Protein AF-A0A1J4Y0J9-F1 (afdb_monomer)

Solvent-accessible surface area (backbone atoms only — not comparable to full-atom values): 10822 Å² total; per-residue (Å²): 90,51,33,7,44,46,57,90,40,49,19,78,90,37,53,40,35,67,50,58,45,67,79,41,95,84,52,72,47,58,55,52,54,67,59,53,48,54,49,47,68,78,38,74,82,63,47,69,45,46,34,28,57,72,19,28,37,62,74,20,89,46,46,54,64,44,40,47,52,32,40,65,72,64,32,38,42,28,21,72,69,24,34,64,60,63,63,68,57,71,69,49,49,49,39,36,36,77,34,45,31,44,34,40,20,74,55,54,78,46,94,45,57,73,52,16,35,74,50,37,24,90,57,51,51,68,54,27,54,50,48,54,50,53,37,50,50,47,15,61,77,66,74,41,77,26,48,32,51,67,89,54,87,73,77,76,73,86,75,82,72,79,52,77,70,53,66,58,49,75,69,55,77,74,75,84,77,77,84,82,79,86,78,82,85,82,83,80,135

Secondary structure (DSSP, 8-state):
--SBS--S---TT-TTTTTSGGGSTT-SSBPPHHHHHHHHHH-TT--EEE--SSS-GGG-TTHHHHHHHHHHTT-EEEEEEEE--SS--HHHHHHHHHTT--EEEE----SSHHHHHHHSTT--HHHHHHHHHHHHHHHHHTT--PSEETT-SS---------TTHHHHTTTTT---------------

Mean predicted aligned error: 9.37 Å

Radius of gyration: 20.66 Å; Cα contacts (8 Å, |Δi|>4): 285; chains: 1; bounding box: 61×40×62 Å

Nearest PDB structures (foldseek):
  3t7v-assembly1_A  TM=7.160E-01  e=2.707E-04  Methanosarcina barkeri str. Fusaro
  7qbu-assembly2_B  TM=6.917E-01  e=1.057E-02  Methanosarcina acetivorans
  7qbv-assembly2_B  TM=7.217E-01  e=2.201E-02  Methanosarcina acetivorans
  7qbt-assembly3_C  TM=7.124E-01  e=1.622E-02  Methanosarcina acetivorans
  7qbv-assembly4_D  TM=7.023E-01  e=2.487E-02  Methanosarcina acetivorans

pLDDT: mean 84.79, std 22.26, range [28.91, 98.81]

Foldseek 3Di:
DAQFLAAPWLFPPACNSVVVCCPPPPHHGGDDLVNLVVVCVVVVVAQEDAHADRYANQPRPCSLVSLVVCLLSNHAYEPVNEHQQQDHDLVRLLSQQVSQNAEHEHDQCDDDQVRSCNRGPPGDNVSSVVSVVSSVVSCVVVVGCGPPYPPPPPDPPPPSPPPPSSVVVVVVVPPDDDDDDDDDDDDDD

Sequence (189 aa):
MDACSRCQLACPSCPTGRRENAKGIVGWGALSLQDFISFCERHPHVRHIELSNWGELFLNPELVPMMRYAHEHGILLNARNGANLNTVRQEVLAALVQHRFHVLSVSLDGASQETYAQYRRNGDFDRVIAHVKTINEHKARARSRYPCFAGSSSSCATTHTRSRRQRRWRKRSAWNSGPSNAGTLPWRP

Structure (mmCIF, N/CA/C/O backbone):
data_AF-A0A1J4Y0J9-F1
#
_entry.id   AF-A0A1J4Y0J9-F1
#
loop_
_atom_site.group_PDB
_atom_site.id
_atom_site.type_symbol
_atom_site.label_atom_id
_atom_site.label_alt_id
_atom_site.label_comp_id
_atom_site.label_asym_id
_atom_site.label_entity_id
_atom_site.label_seq_id
_atom_site.pdbx_PDB_ins_code
_atom_site.Cartn_x
_atom_site.Cartn_y
_atom_site.Cartn_z
_atom_site.occupancy
_atom_site.B_iso_or_equiv
_atom_site.auth_seq_id
_atom_site.auth_comp_id
_atom_site.auth_asym_id
_atom_site.auth_atom_id
_atom_site.pdbx_PDB_model_num
ATOM 1 N N . MET A 1 1 ? 11.867 -0.040 -0.494 1.00 90.12 1 MET A N 1
ATOM 2 C CA . MET A 1 1 ? 11.629 1.127 -1.370 1.00 90.12 1 MET A CA 1
ATOM 3 C C . MET A 1 1 ? 10.262 1.662 -0.992 1.00 90.12 1 MET A C 1
ATOM 5 O O . MET A 1 1 ? 9.377 0.847 -0.813 1.00 90.12 1 MET A O 1
ATOM 9 N N . ASP A 1 2 ? 10.068 2.963 -0.811 1.00 92.56 2 ASP A N 1
ATOM 10 C CA . ASP A 1 2 ? 8.715 3.491 -0.585 1.00 92.56 2 ASP A CA 1
ATOM 11 C C . ASP A 1 2 ? 8.019 3.695 -1.934 1.00 92.56 2 ASP A C 1
ATOM 13 O O . ASP A 1 2 ? 8.568 4.361 -2.812 1.00 92.56 2 ASP A O 1
ATOM 17 N N . ALA A 1 3 ? 6.810 3.154 -2.117 1.00 97.06 3 ALA A N 1
ATOM 18 C CA . ALA A 1 3 ? 6.014 3.488 -3.304 1.00 97.06 3 ALA A CA 1
ATOM 19 C C . ALA A 1 3 ? 5.572 4.960 -3.267 1.00 97.06 3 ALA A C 1
ATOM 21 O O . ALA A 1 3 ? 5.440 5.607 -4.301 1.00 97.06 3 ALA A O 1
ATOM 22 N N . CYS A 1 4 ? 5.350 5.500 -2.073 1.00 96.62 4 CYS A N 1
ATOM 23 C CA . CYS A 1 4 ? 5.122 6.915 -1.841 1.00 96.62 4 CYS A CA 1
ATOM 24 C C . CYS A 1 4 ? 5.695 7.258 -0.471 1.00 96.62 4 CYS A C 1
ATOM 26 O O . CYS A 1 4 ? 5.390 6.566 0.494 1.00 96.62 4 CYS A O 1
ATOM 28 N N . SER A 1 5 ? 6.508 8.309 -0.380 1.00 94.94 5 SER A N 1
ATOM 29 C CA . SER A 1 5 ? 7.079 8.789 0.885 1.00 94.94 5 SER A CA 1
ATOM 30 C C . SER A 1 5 ? 6.177 9.797 1.606 1.00 94.94 5 SER A C 1
ATOM 3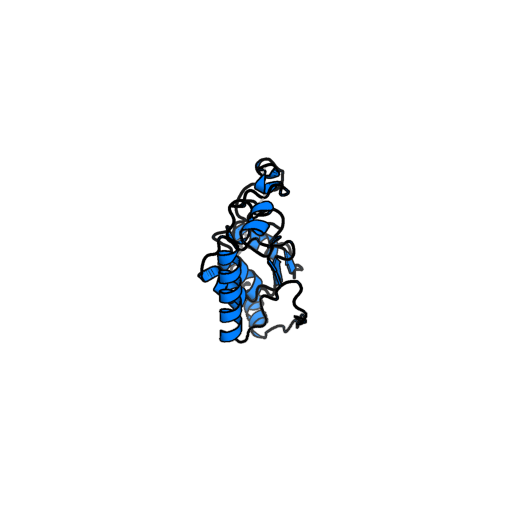2 O O . SER A 1 5 ? 6.476 10.212 2.723 1.00 94.94 5 SER A O 1
ATOM 34 N N . ARG A 1 6 ? 5.040 10.166 1.000 1.00 95.00 6 ARG A N 1
ATOM 35 C CA . ARG A 1 6 ? 4.000 11.001 1.616 1.00 95.00 6 ARG A CA 1
ATOM 36 C C . ARG A 1 6 ? 3.005 10.129 2.375 1.00 95.00 6 ARG A C 1
ATOM 38 O O . ARG A 1 6 ? 2.766 8.983 2.010 1.00 95.00 6 ARG A O 1
ATOM 45 N N . CYS A 1 7 ? 2.371 10.707 3.387 1.00 95.88 7 CYS A N 1
ATOM 46 C CA . CYS A 1 7 ? 1.267 10.089 4.111 1.00 95.88 7 CYS A CA 1
ATOM 47 C C . CYS A 1 7 ? 0.197 11.145 4.411 1.00 95.88 7 CYS A C 1
ATOM 49 O O . CYS A 1 7 ? 0.513 12.317 4.623 1.00 95.88 7 CYS A O 1
ATOM 51 N N . GLN A 1 8 ? -1.065 10.727 4.398 1.00 96.25 8 GLN A N 1
ATOM 52 C CA . GLN A 1 8 ? -2.235 11.553 4.695 1.00 96.25 8 GLN A CA 1
ATOM 53 C C . GLN A 1 8 ? -2.566 11.617 6.194 1.00 96.25 8 GLN A C 1
ATOM 55 O O . GLN A 1 8 ? -3.341 12.472 6.618 1.00 96.25 8 GLN A O 1
ATOM 60 N N . LEU A 1 9 ? -1.990 10.716 6.995 1.00 97.06 9 LEU A N 1
ATOM 61 C CA . LEU A 1 9 ? -2.177 10.679 8.444 1.00 97.06 9 LEU A CA 1
ATOM 62 C C . LEU A 1 9 ? -1.144 11.547 9.175 1.00 97.06 9 LEU A C 1
ATOM 64 O O . LEU A 1 9 ? -0.046 11.790 8.677 1.00 97.06 9 LEU A O 1
ATOM 68 N N . ALA A 1 10 ? -1.485 11.962 10.397 1.00 95.88 10 ALA A N 1
ATOM 69 C CA . ALA A 1 10 ? -0.643 12.785 11.272 1.00 95.88 10 ALA A CA 1
ATOM 70 C C . ALA A 1 10 ? -0.167 12.010 12.517 1.00 95.88 10 ALA A C 1
ATOM 72 O O . ALA A 1 10 ? -0.192 12.525 13.644 1.00 95.88 10 ALA A O 1
ATOM 73 N N . CYS A 1 11 ? 0.217 10.742 12.330 1.00 95.81 11 CYS A N 1
ATOM 74 C CA . CYS A 1 11 ? 0.594 9.842 13.421 1.00 95.81 11 CYS A CA 1
ATOM 75 C C . CYS A 1 11 ? 1.729 10.453 14.270 1.00 95.81 11 CYS A C 1
ATOM 77 O O . CYS A 1 11 ? 2.770 10.802 13.706 1.00 95.81 11 CYS A O 1
ATOM 79 N N . PRO A 1 12 ? 1.568 10.584 15.601 1.00 93.50 12 PRO A N 1
ATOM 80 C CA . PRO A 1 12 ? 2.516 11.305 16.449 1.00 93.50 12 PRO A CA 1
ATOM 81 C C . PRO A 1 12 ? 3.887 10.623 16.543 1.00 93.50 12 PRO A C 1
ATOM 83 O O . PRO A 1 12 ? 4.899 11.310 16.607 1.00 93.50 12 PRO A O 1
ATOM 86 N N . SER A 1 13 ? 3.942 9.291 16.478 1.00 91.88 13 SER A N 1
ATOM 87 C CA . SER A 1 13 ? 5.195 8.524 16.497 1.00 91.88 13 SER A CA 1
ATOM 88 C C . SER A 1 13 ? 5.902 8.448 15.137 1.00 91.88 13 SER A C 1
ATOM 90 O O . SER A 1 13 ? 7.050 8.017 15.063 1.00 91.88 13 SER A O 1
ATOM 92 N N . CYS A 1 14 ? 5.251 8.862 14.045 1.00 92.81 14 CYS A N 1
ATOM 93 C CA . CYS A 1 14 ? 5.785 8.695 12.696 1.00 92.81 14 CYS A CA 1
ATOM 94 C C . CYS A 1 14 ? 6.541 9.955 12.233 1.00 92.81 14 CYS A C 1
ATOM 96 O O . CYS A 1 14 ? 5.943 11.034 12.199 1.00 92.81 14 CYS A O 1
ATOM 98 N N . PRO A 1 15 ? 7.812 9.857 11.797 1.00 91.69 15 PRO A N 1
ATOM 99 C CA . PRO A 1 15 ? 8.551 10.997 11.249 1.00 91.69 15 PRO A CA 1
ATOM 100 C C . PRO A 1 15 ? 7.896 11.573 9.981 1.00 91.69 15 PRO A C 1
ATOM 102 O O . PRO A 1 15 ? 7.920 12.785 9.774 1.00 91.69 15 PRO A O 1
ATOM 105 N N . THR A 1 16 ? 7.228 10.754 9.160 1.00 93.06 16 THR A N 1
ATOM 106 C CA . THR A 1 16 ? 6.433 11.240 8.013 1.00 93.06 16 THR A CA 1
ATOM 107 C C . THR A 1 16 ? 5.189 11.997 8.468 1.00 93.06 16 THR A C 1
ATOM 109 O O . THR A 1 16 ? 4.901 13.065 7.932 1.00 93.06 16 THR A O 1
ATOM 112 N N . GLY A 1 17 ? 4.484 11.492 9.488 1.00 91.31 17 GLY A N 1
ATOM 113 C CA . GLY A 1 17 ? 3.316 12.162 10.078 1.00 91.31 17 GLY A CA 1
ATOM 114 C C . GLY A 1 17 ? 3.669 13.507 10.724 1.00 91.31 17 GLY A C 1
ATOM 115 O O . GLY A 1 17 ? 2.890 14.455 10.648 1.00 91.31 17 GLY A O 1
ATOM 116 N N . ARG A 1 18 ? 4.882 13.617 11.279 1.00 90.81 18 ARG A N 1
ATOM 117 C CA . ARG A 1 18 ? 5.476 14.860 11.802 1.00 90.81 18 ARG A CA 1
ATOM 118 C C . ARG A 1 18 ? 6.162 15.726 10.736 1.00 90.81 18 ARG A C 1
ATOM 120 O O . ARG A 1 18 ? 6.680 16.788 11.059 1.00 90.81 18 ARG A O 1
ATOM 127 N N . ARG A 1 19 ? 6.143 15.309 9.463 1.00 87.62 19 ARG A N 1
ATOM 128 C CA . ARG A 1 19 ? 6.785 15.983 8.313 1.00 87.62 19 ARG A CA 1
ATOM 129 C C . ARG A 1 19 ? 8.305 16.158 8.417 1.00 87.62 19 ARG A C 1
ATOM 131 O O . ARG A 1 19 ? 8.884 16.935 7.662 1.00 87.62 19 ARG A O 1
ATOM 138 N N . GLU A 1 20 ? 8.967 15.397 9.275 1.00 88.31 20 GLU A N 1
ATOM 139 C CA . GLU A 1 20 ? 10.428 15.409 9.419 1.00 88.31 20 GLU A CA 1
ATOM 140 C C . GLU A 1 20 ? 11.106 14.801 8.191 1.00 88.31 20 GLU A C 1
ATOM 142 O O . GLU A 1 20 ? 12.089 15.336 7.682 1.00 88.31 20 GLU A O 1
ATOM 147 N N . ASN A 1 21 ? 10.503 13.749 7.630 1.00 85.81 21 ASN A N 1
ATOM 148 C CA . ASN A 1 21 ? 11.005 13.094 6.422 1.00 85.81 21 ASN A CA 1
ATOM 149 C C . ASN A 1 21 ? 10.862 13.943 5.149 1.00 85.81 21 ASN A C 1
ATOM 151 O O . ASN A 1 21 ? 11.535 13.657 4.162 1.00 85.81 21 ASN A O 1
ATOM 155 N N . ALA A 1 22 ? 10.038 14.999 5.148 1.00 82.44 22 ALA A N 1
ATOM 156 C CA . ALA A 1 22 ? 9.838 15.844 3.965 1.00 82.44 22 ALA A CA 1
ATOM 157 C C . ALA A 1 22 ? 11.099 16.617 3.549 1.00 82.44 22 ALA A C 1
ATOM 159 O O . ALA A 1 22 ? 11.201 17.052 2.405 1.00 82.44 22 ALA A O 1
ATOM 160 N N . LYS A 1 23 ? 12.059 16.769 4.468 1.00 79.19 23 LYS A N 1
ATOM 161 C CA . LYS A 1 23 ? 13.372 17.385 4.229 1.00 79.19 23 LYS A CA 1
ATOM 162 C C . LYS A 1 23 ? 14.512 16.354 4.205 1.00 79.19 23 LYS A C 1
ATOM 164 O O . LYS A 1 23 ? 15.677 16.733 4.234 1.00 79.19 23 LYS A O 1
ATOM 169 N N . GLY A 1 24 ? 14.181 15.062 4.226 1.00 77.00 24 GLY A N 1
ATOM 170 C CA . GLY A 1 24 ? 15.148 13.972 4.319 1.00 77.00 24 GLY A CA 1
ATOM 171 C C . GLY A 1 24 ? 15.745 13.555 2.972 1.00 77.00 24 GLY A C 1
ATOM 172 O O . GLY A 1 24 ? 15.295 13.963 1.904 1.00 77.00 24 GLY A O 1
ATOM 173 N N . ILE A 1 25 ? 16.734 12.661 3.034 1.00 76.81 25 ILE A N 1
ATOM 174 C CA . ILE A 1 25 ? 17.489 12.159 1.870 1.00 76.81 25 ILE A CA 1
ATOM 175 C C . ILE A 1 25 ? 16.673 11.275 0.910 1.00 76.81 25 ILE A C 1
ATOM 177 O O . ILE A 1 25 ? 17.091 11.046 -0.218 1.00 76.81 25 ILE A O 1
ATOM 181 N N . VAL A 1 26 ? 15.527 10.748 1.353 1.00 72.62 26 VAL A N 1
ATOM 182 C CA . VAL A 1 26 ? 14.745 9.726 0.624 1.00 72.62 26 VAL A CA 1
ATOM 183 C C . VAL A 1 26 ? 13.849 10.344 -0.468 1.00 72.62 26 VAL A C 1
ATOM 185 O O . VAL A 1 26 ? 13.276 9.626 -1.282 1.00 72.62 26 VAL A O 1
ATOM 188 N N . GLY A 1 27 ? 13.757 11.678 -0.534 1.00 81.81 27 GLY A N 1
ATOM 189 C CA . GLY A 1 27 ? 12.871 12.391 -1.456 1.00 81.81 27 GLY A CA 1
ATOM 190 C C . GLY A 1 27 ? 11.403 12.382 -1.006 1.00 81.81 27 GLY A C 1
ATOM 191 O O . GLY A 1 27 ? 10.964 11.530 -0.229 1.00 81.81 27 GLY A O 1
ATOM 192 N N . TRP A 1 28 ? 10.620 13.354 -1.481 1.00 91.38 28 TRP A N 1
ATOM 193 C CA . TRP A 1 28 ? 9.222 13.551 -1.081 1.00 91.38 28 TRP A CA 1
ATOM 194 C C . TRP A 1 28 ? 8.276 13.438 -2.278 1.00 91.38 28 TRP A C 1
ATOM 196 O O . TRP A 1 28 ? 8.179 14.358 -3.088 1.00 91.38 28 TRP A O 1
ATOM 206 N N . GLY A 1 29 ? 7.558 12.321 -2.402 1.00 93.50 29 GLY A N 1
ATOM 207 C CA . GLY A 1 29 ? 6.688 12.097 -3.553 1.00 93.50 29 GLY A CA 1
ATOM 208 C C . GLY A 1 29 ? 6.257 10.649 -3.736 1.00 93.50 29 GLY A C 1
ATOM 209 O O . GLY A 1 29 ? 6.360 9.833 -2.822 1.00 93.50 29 GLY A O 1
ATOM 210 N N . ALA A 1 30 ? 5.750 10.361 -4.930 1.00 96.62 30 ALA A N 1
ATOM 211 C CA . ALA A 1 30 ? 5.438 9.016 -5.384 1.00 96.62 30 ALA A CA 1
ATOM 212 C C . ALA A 1 30 ? 6.559 8.525 -6.305 1.00 96.62 30 ALA A C 1
ATOM 214 O O . ALA A 1 30 ? 7.031 9.275 -7.157 1.00 96.62 30 ALA A O 1
ATOM 215 N N . LEU A 1 31 ? 6.970 7.271 -6.132 1.00 96.81 31 LEU A N 1
ATOM 216 C CA . LEU A 1 31 ? 7.854 6.591 -7.071 1.00 96.81 31 LEU A CA 1
ATOM 217 C C . LEU A 1 31 ? 7.173 6.530 -8.444 1.00 96.81 31 LEU A C 1
ATOM 219 O O . LEU A 1 31 ? 6.004 6.150 -8.516 1.00 96.81 31 LEU A O 1
ATOM 223 N N . SER A 1 32 ? 7.890 6.862 -9.516 1.00 98.00 32 SER A N 1
ATOM 224 C CA . SER A 1 32 ? 7.350 6.716 -10.868 1.00 98.00 32 SER A CA 1
ATOM 225 C C . SER A 1 32 ? 7.396 5.256 -11.329 1.00 98.00 32 SER A C 1
ATOM 227 O O . SER A 1 32 ? 8.285 4.484 -10.946 1.00 98.00 32 SER A O 1
ATOM 229 N N . LEU A 1 33 ? 6.461 4.854 -12.190 1.00 98.62 33 LEU A N 1
ATOM 230 C CA . LEU A 1 33 ? 6.492 3.537 -12.828 1.00 98.62 33 LEU A CA 1
ATOM 231 C C . LEU A 1 33 ? 7.797 3.319 -13.602 1.00 98.62 33 LEU A C 1
ATOM 233 O O . LEU A 1 33 ? 8.360 2.226 -13.563 1.00 98.62 33 LEU A O 1
ATOM 237 N N . GLN A 1 34 ? 8.280 4.352 -14.294 1.00 98.44 34 GLN A N 1
ATOM 238 C CA . GLN A 1 34 ? 9.501 4.283 -15.091 1.00 98.44 34 GLN A CA 1
ATOM 239 C C . GLN A 1 34 ? 10.728 3.979 -14.222 1.00 98.44 34 GLN A C 1
ATOM 241 O O . GLN A 1 34 ? 11.507 3.087 -14.562 1.00 98.44 34 GLN A O 1
ATOM 246 N N . ASP A 1 35 ? 10.871 4.650 -13.078 1.00 97.94 35 ASP A N 1
ATOM 247 C CA . ASP A 1 35 ? 11.976 4.403 -12.146 1.00 97.94 35 ASP A CA 1
ATOM 248 C C . ASP A 1 35 ? 11.895 3.003 -11.539 1.00 97.94 35 ASP A C 1
ATOM 250 O O . ASP A 1 35 ? 12.910 2.311 -11.415 1.00 97.94 35 ASP A O 1
ATOM 254 N N . PHE A 1 36 ? 10.682 2.551 -11.209 1.00 98.44 36 PHE A N 1
ATOM 255 C CA . PHE A 1 36 ? 10.445 1.196 -10.722 1.00 98.44 36 PHE A CA 1
ATOM 256 C C . PHE A 1 36 ? 10.873 0.132 -11.746 1.00 98.44 36 PHE A C 1
ATOM 258 O O . PHE A 1 36 ? 11.572 -0.823 -11.393 1.00 98.44 36 PHE A O 1
ATOM 265 N N . ILE A 1 37 ? 10.497 0.304 -13.017 1.00 98.44 37 ILE A N 1
ATOM 266 C CA . ILE A 1 37 ? 10.882 -0.597 -14.113 1.00 98.44 37 ILE A CA 1
ATOM 267 C C . ILE A 1 37 ? 12.398 -0.573 -14.311 1.00 98.44 37 ILE A C 1
ATOM 269 O O . ILE A 1 37 ? 13.025 -1.631 -14.264 1.00 98.44 37 ILE A O 1
ATOM 273 N N . SER A 1 38 ? 12.993 0.617 -14.426 1.00 98.38 38 SER A N 1
ATOM 274 C CA . SER A 1 38 ? 14.442 0.800 -14.578 1.00 98.38 38 SER A CA 1
ATOM 275 C C . SER A 1 38 ? 15.229 0.131 -13.448 1.00 98.38 38 SER A C 1
ATOM 277 O O . SER A 1 38 ? 16.254 -0.512 -13.684 1.00 98.38 38 SER A O 1
ATOM 279 N N . PHE A 1 39 ? 14.749 0.224 -12.205 1.00 98.19 39 PHE A N 1
ATOM 280 C CA . PHE A 1 39 ? 15.331 -0.505 -11.080 1.00 98.19 39 PHE A CA 1
ATOM 281 C C . PHE A 1 39 ? 15.241 -2.025 -11.286 1.00 98.19 39 PHE A C 1
ATOM 283 O O . PHE A 1 39 ? 16.246 -2.727 -11.187 1.00 98.19 39 PHE A O 1
ATOM 290 N N . CYS A 1 40 ? 14.063 -2.553 -11.613 1.00 97.94 40 CYS A N 1
ATOM 291 C CA . CYS A 1 40 ? 13.884 -3.993 -11.810 1.00 97.94 40 CYS A CA 1
ATOM 292 C C . CYS A 1 40 ? 14.750 -4.551 -12.954 1.00 97.94 40 CYS A C 1
ATOM 294 O O . CYS A 1 40 ? 15.284 -5.654 -12.837 1.00 97.94 40 CYS A O 1
ATOM 296 N N . GLU A 1 41 ? 14.906 -3.800 -14.045 1.00 97.38 41 GLU A N 1
ATOM 297 C CA . GLU A 1 41 ? 15.719 -4.190 -15.203 1.00 97.38 41 GLU A CA 1
ATOM 298 C C . GLU A 1 41 ? 17.218 -4.185 -14.890 1.00 97.38 41 GLU A C 1
ATOM 300 O O . GLU A 1 41 ? 17.922 -5.130 -15.253 1.00 97.38 41 GLU A O 1
ATOM 305 N N . ARG A 1 42 ? 17.703 -3.178 -14.150 1.00 98.19 42 ARG A N 1
ATOM 306 C CA . ARG A 1 42 ? 19.099 -3.116 -13.681 1.00 98.19 42 ARG A CA 1
ATOM 307 C C . ARG A 1 42 ? 19.426 -4.180 -12.636 1.00 98.19 42 ARG A C 1
ATOM 309 O O . ARG A 1 42 ? 20.584 -4.571 -12.497 1.00 98.19 42 ARG A O 1
ATOM 316 N N . HIS A 1 43 ? 18.420 -4.683 -11.924 1.00 97.44 43 HIS A N 1
ATOM 317 C CA . HIS A 1 43 ? 18.579 -5.678 -10.865 1.00 97.44 43 HIS A CA 1
ATOM 318 C C . HIS A 1 43 ? 17.774 -6.963 -11.156 1.00 97.44 43 HIS A C 1
ATOM 320 O O . HIS A 1 43 ? 16.894 -7.343 -10.380 1.00 97.44 43 HIS A O 1
ATOM 326 N N . PRO A 1 44 ? 18.104 -7.724 -12.222 1.00 94.88 44 PRO A N 1
ATOM 327 C CA . PRO A 1 44 ? 17.297 -8.857 -12.703 1.00 94.88 44 PRO A CA 1
ATOM 328 C C . PRO A 1 44 ? 17.258 -10.064 -11.749 1.00 94.88 44 PRO A C 1
ATOM 330 O O . PRO A 1 44 ? 16.531 -11.039 -11.979 1.00 94.88 44 PRO A O 1
ATOM 333 N N . HIS A 1 45 ? 18.068 -10.043 -10.691 1.00 95.62 45 HIS A N 1
ATOM 334 C CA . HIS A 1 45 ? 18.092 -11.040 -9.624 1.0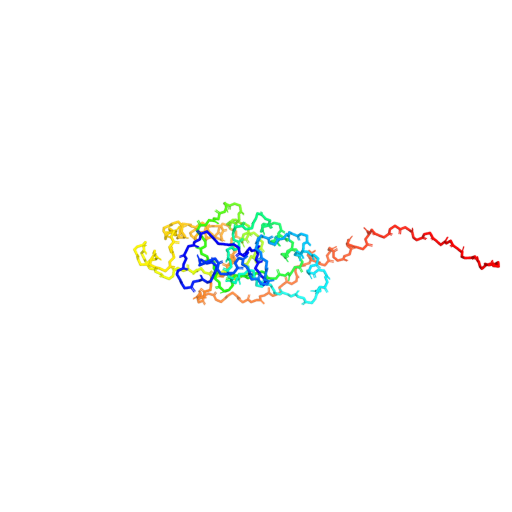0 95.62 45 HIS A CA 1
ATOM 335 C C . HIS A 1 45 ? 17.076 -10.745 -8.513 1.00 95.62 45 HIS A C 1
ATOM 337 O O . HIS A 1 45 ? 16.772 -11.647 -7.735 1.00 95.62 45 HIS A O 1
ATOM 343 N N . VAL A 1 46 ? 16.507 -9.536 -8.456 1.00 95.12 46 VAL A N 1
ATOM 344 C CA . VAL A 1 46 ? 15.470 -9.187 -7.482 1.00 95.12 46 VAL A CA 1
ATOM 345 C C . VAL A 1 46 ? 14.250 -10.083 -7.694 1.00 95.12 46 VAL A C 1
ATOM 347 O O . VAL A 1 46 ? 13.784 -10.320 -8.812 1.00 95.12 46 VAL A O 1
ATOM 350 N N . ARG A 1 47 ? 13.764 -10.650 -6.590 1.00 96.38 47 ARG A N 1
ATOM 351 C CA . ARG A 1 47 ? 12.567 -11.505 -6.544 1.00 96.38 47 ARG A CA 1
ATOM 352 C C . ARG A 1 47 ? 11.505 -10.965 -5.604 1.00 96.38 47 ARG A C 1
ATOM 354 O O . ARG A 1 47 ? 10.340 -11.300 -5.766 1.00 96.38 47 ARG A O 1
ATOM 361 N N . HIS A 1 48 ? 11.902 -10.129 -4.652 1.00 97.50 48 HIS A N 1
ATOM 362 C CA . HIS A 1 48 ? 11.029 -9.541 -3.651 1.00 97.50 48 HIS A CA 1
ATOM 363 C C . HIS A 1 48 ? 11.315 -8.050 -3.562 1.00 97.50 48 HIS A C 1
ATOM 365 O O . HIS A 1 48 ? 12.477 -7.654 -3.496 1.00 97.50 48 HIS A O 1
ATOM 371 N N . ILE A 1 49 ? 10.262 -7.240 -3.535 1.00 98.19 49 ILE A N 1
ATOM 372 C CA . ILE A 1 49 ? 10.359 -5.804 -3.279 1.00 98.19 49 ILE A CA 1
ATOM 373 C C . ILE A 1 49 ? 9.391 -5.466 -2.151 1.00 98.19 49 ILE A C 1
ATOM 375 O O . ILE A 1 49 ? 8.221 -5.847 -2.182 1.00 98.19 49 ILE A O 1
ATOM 379 N N . GLU A 1 50 ? 9.909 -4.779 -1.143 1.00 97.75 50 GLU A N 1
ATOM 380 C CA . GLU A 1 50 ? 9.129 -4.140 -0.090 1.00 97.75 50 GLU A CA 1
ATOM 381 C C . GLU A 1 50 ? 8.808 -2.708 -0.534 1.00 97.75 50 GLU A C 1
ATOM 383 O O . GLU A 1 50 ? 9.739 -1.958 -0.852 1.00 97.75 50 GLU A O 1
ATOM 388 N N . LEU A 1 51 ? 7.513 -2.381 -0.598 1.00 97.81 51 LEU A N 1
ATOM 389 C CA . LEU A 1 51 ? 6.957 -1.108 -1.075 1.00 97.81 51 LEU A CA 1
ATOM 390 C C . LEU A 1 51 ? 6.466 -0.186 0.050 1.00 97.81 51 LEU A C 1
ATOM 392 O O . LEU A 1 51 ? 6.094 0.957 -0.226 1.00 97.81 51 LEU A O 1
ATOM 396 N N . SER A 1 52 ? 6.436 -0.677 1.291 1.00 95.56 52 SER A N 1
ATOM 397 C CA . SER A 1 52 ? 6.050 0.092 2.470 1.00 95.56 52 SER A CA 1
ATOM 398 C C . SER A 1 52 ? 7.244 0.334 3.382 1.00 95.56 52 SER A C 1
ATOM 400 O O . SER A 1 52 ? 8.048 -0.564 3.643 1.00 95.56 52 SER A O 1
ATOM 402 N N . ASN A 1 53 ? 7.371 1.557 3.874 1.00 92.19 53 ASN A N 1
ATOM 403 C CA . ASN A 1 53 ? 8.280 1.895 4.954 1.00 92.19 53 ASN A CA 1
ATOM 404 C C . ASN A 1 53 ? 7.717 3.092 5.729 1.00 92.19 53 ASN A C 1
ATOM 406 O O . ASN A 1 53 ? 6.948 2.894 6.665 1.00 92.19 53 ASN A O 1
ATOM 410 N N . TRP A 1 54 ? 8.031 4.326 5.328 1.00 90.81 54 TRP A N 1
ATOM 411 C CA . TRP A 1 54 ? 7.644 5.515 6.096 1.00 90.81 54 TRP A CA 1
ATOM 412 C C . TRP A 1 54 ? 6.449 6.281 5.522 1.00 90.81 54 TRP A C 1
ATOM 414 O O . TRP A 1 54 ? 5.856 7.084 6.247 1.00 90.81 54 TRP A O 1
ATOM 424 N N . GLY A 1 55 ? 6.102 6.094 4.249 1.00 94.19 55 GLY A N 1
ATOM 425 C CA . GLY A 1 55 ? 4.931 6.737 3.646 1.00 94.19 55 GLY A CA 1
ATOM 426 C C . GLY A 1 55 ? 3.739 5.796 3.481 1.00 94.19 55 GLY A C 1
ATOM 427 O O . GLY A 1 55 ? 3.650 4.759 4.134 1.00 94.19 55 GLY A O 1
ATOM 428 N N . GLU A 1 56 ? 2.793 6.179 2.626 1.00 97.25 56 GLU A N 1
ATOM 429 C CA . GLU A 1 56 ? 1.588 5.398 2.342 1.00 97.25 56 GLU A CA 1
ATOM 430 C C . GLU A 1 56 ? 1.534 5.018 0.860 1.00 97.25 56 GLU A C 1
ATOM 432 O O . GLU A 1 56 ? 1.219 5.846 -0.001 1.00 97.25 56 GLU A O 1
ATOM 437 N N . LEU A 1 57 ? 1.828 3.748 0.559 1.00 97.94 57 LEU A N 1
ATOM 438 C CA . LEU A 1 57 ? 1.916 3.241 -0.810 1.00 97.94 57 LEU A CA 1
ATOM 439 C C . LEU A 1 57 ? 0.638 3.474 -1.625 1.00 97.94 57 LEU A C 1
ATOM 441 O O . LEU A 1 57 ? 0.729 3.700 -2.832 1.00 97.94 57 LEU A O 1
ATOM 445 N N . PHE A 1 58 ? -0.539 3.463 -0.990 1.00 98.44 58 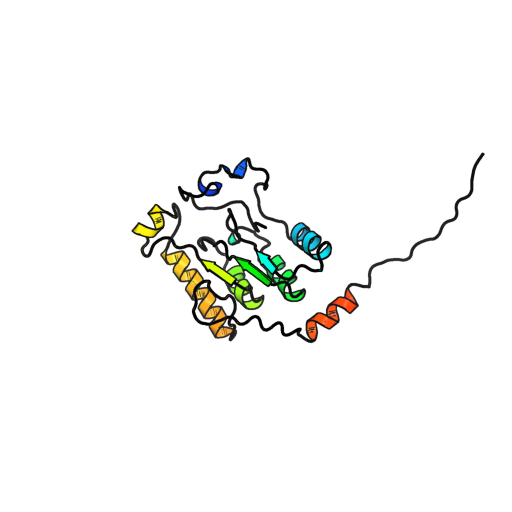PHE A N 1
ATOM 446 C CA . PHE A 1 58 ? -1.819 3.624 -1.686 1.00 98.44 58 PHE A CA 1
ATOM 447 C C . PHE A 1 58 ? -2.053 5.037 -2.232 1.00 98.44 58 PHE A C 1
ATOM 449 O O . PHE A 1 58 ? -2.932 5.225 -3.075 1.00 98.44 58 PHE A O 1
ATOM 456 N N . LEU A 1 59 ? -1.226 6.008 -1.831 1.00 98.00 59 LEU A N 1
ATOM 457 C CA . LEU A 1 59 ? -1.211 7.349 -2.414 1.00 98.00 59 LEU A CA 1
ATOM 458 C C . LEU A 1 59 ? -0.441 7.423 -3.742 1.00 98.00 59 LEU A C 1
ATOM 460 O O . LEU A 1 59 ? -0.475 8.466 -4.392 1.00 98.00 59 LEU A O 1
ATOM 464 N N . ASN A 1 60 ? 0.249 6.358 -4.166 1.00 98.31 60 ASN A N 1
ATOM 465 C CA . ASN A 1 60 ? 0.908 6.336 -5.469 1.00 98.31 60 ASN A CA 1
ATOM 466 C C . ASN A 1 60 ? -0.132 6.119 -6.601 1.00 98.31 60 ASN A C 1
ATOM 468 O O . ASN A 1 60 ? -0.790 5.067 -6.646 1.00 98.31 60 ASN A O 1
ATOM 472 N N . PRO A 1 61 ? -0.291 7.071 -7.546 1.00 97.88 61 PRO A N 1
ATOM 473 C CA . PRO A 1 61 ? -1.245 6.934 -8.650 1.00 97.88 61 PRO A CA 1
ATOM 474 C C . PRO A 1 61 ? -0.896 5.772 -9.597 1.00 97.88 61 PRO A C 1
ATOM 476 O O . PRO A 1 61 ? -1.792 5.118 -10.138 1.00 97.88 61 PRO A O 1
ATOM 479 N N . GLU A 1 62 ? 0.387 5.443 -9.721 1.00 98.50 62 GLU A N 1
ATOM 480 C CA . GLU A 1 62 ? 0.936 4.406 -10.596 1.00 98.50 62 GLU A CA 1
ATOM 481 C C . GLU A 1 62 ? 1.118 3.046 -9.896 1.00 98.50 62 GLU A C 1
ATOM 483 O O . GLU A 1 62 ? 1.720 2.125 -10.450 1.00 98.50 62 GLU A O 1
ATOM 488 N N . LEU A 1 63 ? 0.545 2.854 -8.702 1.00 98.69 63 LEU A N 1
ATOM 489 C CA . LEU A 1 63 ? 0.683 1.589 -7.972 1.00 98.69 63 LEU A CA 1
ATOM 490 C C . LEU A 1 63 ? 0.132 0.383 -8.757 1.00 98.69 63 LEU A C 1
ATOM 492 O O . LEU A 1 63 ? 0.734 -0.688 -8.757 1.00 98.69 63 LEU A O 1
ATOM 496 N N . VAL A 1 64 ? -0.999 0.540 -9.454 1.00 98.81 64 VAL A N 1
ATOM 497 C CA . VAL A 1 64 ? -1.605 -0.542 -10.256 1.00 98.81 64 VAL A CA 1
ATOM 498 C C . VAL A 1 64 ? -0.675 -1.028 -11.375 1.00 98.81 64 VAL A C 1
ATOM 500 O O . VAL A 1 64 ? -0.394 -2.230 -11.416 1.00 98.81 64 VAL A O 1
ATOM 503 N N . PRO A 1 65 ? -0.154 -0.163 -12.270 1.00 98.75 65 PRO A N 1
ATOM 504 C CA . PRO A 1 65 ? 0.772 -0.627 -13.296 1.00 98.75 65 PRO A CA 1
ATOM 505 C C . PRO A 1 65 ? 2.085 -1.183 -12.722 1.00 98.75 65 PRO A C 1
ATOM 507 O O . PRO A 1 65 ? 2.614 -2.131 -13.306 1.00 98.75 65 PRO A O 1
ATOM 510 N N . MET A 1 66 ? 2.568 -0.704 -11.566 1.00 98.75 66 MET A N 1
ATOM 511 C CA . MET A 1 66 ? 3.711 -1.324 -10.872 1.00 98.75 66 MET A CA 1
ATOM 512 C C . MET A 1 66 ? 3.402 -2.757 -10.426 1.00 98.75 66 MET A C 1
ATOM 514 O O . MET A 1 66 ? 4.198 -3.667 -10.668 1.00 98.75 66 MET A O 1
ATOM 518 N N . MET A 1 67 ? 2.229 -2.981 -9.821 1.00 98.75 67 MET A N 1
ATOM 519 C CA . MET A 1 67 ? 1.776 -4.318 -9.423 1.00 98.75 67 MET A CA 1
ATOM 520 C C . MET A 1 67 ? 1.674 -5.260 -10.620 1.00 98.75 67 MET A C 1
ATOM 522 O O . MET A 1 67 ? 2.163 -6.390 -10.556 1.00 98.75 67 MET A O 1
ATOM 526 N N . ARG A 1 68 ? 1.097 -4.783 -11.728 1.00 98.81 68 ARG A N 1
ATOM 527 C CA . ARG A 1 68 ? 1.014 -5.540 -12.981 1.00 98.81 68 ARG A CA 1
ATOM 528 C C . ARG A 1 68 ? 2.400 -5.934 -13.490 1.00 98.81 68 ARG A C 1
ATOM 530 O O . ARG A 1 68 ? 2.639 -7.120 -13.714 1.00 98.81 68 ARG A O 1
ATOM 537 N N . TYR A 1 69 ? 3.311 -4.968 -13.625 1.00 98.69 69 TYR A N 1
ATOM 538 C CA . TYR A 1 69 ? 4.667 -5.217 -14.118 1.00 98.69 69 TYR A CA 1
ATOM 539 C C . TYR A 1 69 ? 5.393 -6.251 -13.254 1.00 98.69 69 TYR A C 1
ATOM 541 O O . TYR A 1 69 ? 5.919 -7.237 -13.775 1.00 98.69 69 TYR A O 1
ATOM 549 N N . ALA A 1 70 ? 5.380 -6.067 -11.930 1.00 98.50 70 ALA A N 1
ATOM 550 C CA . ALA A 1 70 ? 6.035 -6.978 -11.001 1.00 98.50 70 ALA A CA 1
ATOM 551 C C . ALA A 1 70 ? 5.481 -8.405 -11.127 1.00 98.50 70 ALA A C 1
ATOM 553 O O . ALA A 1 70 ? 6.248 -9.363 -11.241 1.00 98.50 70 ALA A O 1
ATOM 554 N N . HIS A 1 71 ? 4.155 -8.546 -11.197 1.00 98.38 71 HIS A N 1
ATOM 555 C CA . HIS A 1 71 ? 3.497 -9.836 -11.358 1.00 98.38 71 HIS A CA 1
ATOM 556 C C . HIS A 1 71 ? 3.909 -10.555 -12.654 1.00 98.38 71 HIS A C 1
ATOM 558 O O . HIS A 1 71 ? 4.265 -11.741 -12.633 1.00 98.38 71 HIS A O 1
ATOM 564 N N . GLU A 1 72 ? 3.907 -9.840 -13.779 1.00 97.81 72 GLU A N 1
ATOM 565 C CA . GLU A 1 7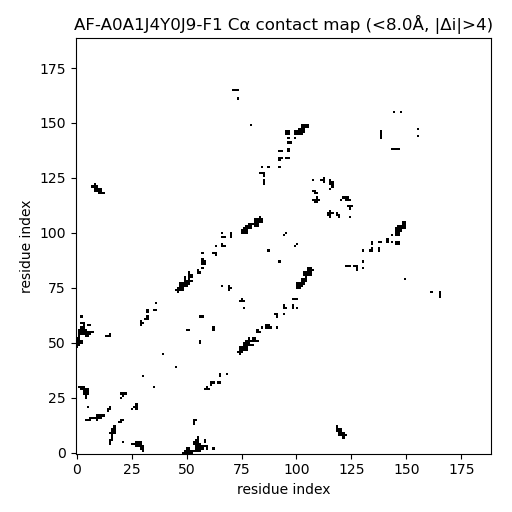2 ? 4.287 -10.373 -15.094 1.00 97.81 72 GLU A CA 1
ATOM 566 C C . GLU A 1 72 ? 5.752 -10.829 -15.138 1.00 97.81 72 GLU A C 1
ATOM 568 O O . GLU A 1 72 ? 6.068 -11.838 -15.776 1.00 97.81 72 GLU A O 1
ATOM 573 N N . HIS A 1 73 ? 6.624 -10.158 -14.383 1.00 97.50 73 HIS A N 1
ATOM 574 C CA . HIS A 1 73 ? 8.055 -10.460 -14.293 1.00 97.50 73 HIS A CA 1
ATOM 575 C C . HIS A 1 73 ? 8.417 -11.420 -13.149 1.00 97.50 73 HIS A C 1
ATOM 577 O O . HIS A 1 73 ? 9.587 -11.764 -12.972 1.00 97.50 73 HIS A O 1
ATOM 583 N N . GLY A 1 74 ? 7.427 -11.915 -12.398 1.00 97.12 74 GLY A N 1
ATOM 584 C CA . GLY A 1 74 ? 7.642 -12.860 -11.300 1.00 97.12 74 GLY A CA 1
ATOM 585 C C . GLY A 1 74 ? 8.321 -12.245 -10.071 1.00 97.12 74 GLY A C 1
ATOM 586 O O . GLY A 1 74 ? 8.983 -12.967 -9.325 1.00 97.12 74 GLY A O 1
ATOM 587 N N . ILE A 1 75 ? 8.164 -10.935 -9.875 1.00 98.38 75 ILE A N 1
ATOM 588 C CA . ILE A 1 75 ? 8.616 -10.183 -8.703 1.00 98.38 75 ILE A CA 1
ATOM 589 C C . ILE A 1 75 ? 7.466 -10.119 -7.694 1.00 98.38 75 ILE A C 1
ATOM 591 O O . ILE A 1 75 ? 6.338 -9.750 -8.020 1.00 98.38 75 ILE A O 1
ATOM 595 N N . LEU A 1 76 ? 7.754 -10.476 -6.447 1.00 98.31 76 LEU A N 1
ATOM 596 C CA . LEU A 1 76 ? 6.801 -10.472 -5.346 1.00 98.31 76 LEU A CA 1
ATOM 597 C C . LEU A 1 76 ? 6.835 -9.121 -4.629 1.00 98.31 76 LEU A C 1
ATOM 599 O O . LEU A 1 76 ? 7.821 -8.784 -3.973 1.00 98.31 76 LEU A O 1
ATOM 603 N N . LEU A 1 77 ? 5.744 -8.364 -4.728 1.00 98.50 77 LEU A N 1
ATOM 604 C CA . LEU A 1 77 ? 5.583 -7.101 -4.008 1.00 98.50 77 LEU A CA 1
ATOM 605 C C . LEU A 1 77 ? 5.016 -7.330 -2.614 1.00 98.50 77 LEU A C 1
ATOM 607 O O . LEU A 1 77 ? 4.095 -8.124 -2.443 1.00 98.50 77 LEU A O 1
ATOM 611 N N . ASN A 1 78 ? 5.560 -6.632 -1.627 1.00 98.00 78 AS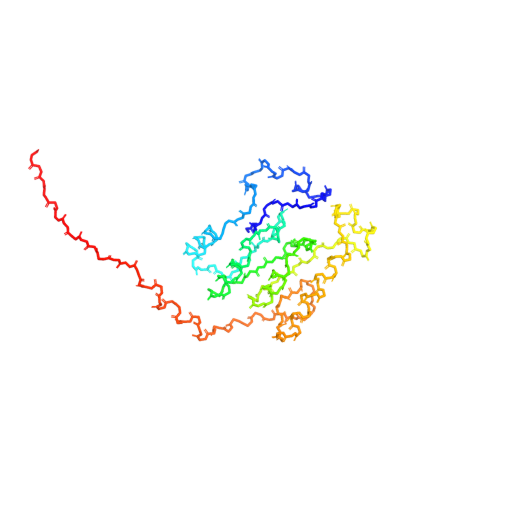N A N 1
ATOM 612 C CA . ASN A 1 78 ? 5.160 -6.738 -0.232 1.00 98.00 78 ASN A CA 1
ATOM 613 C C . ASN A 1 78 ? 4.948 -5.343 0.364 1.00 98.00 78 ASN A C 1
ATOM 615 O O . ASN A 1 78 ? 5.562 -4.376 -0.080 1.00 98.00 78 ASN A O 1
ATOM 619 N N . ALA A 1 79 ? 4.086 -5.284 1.373 1.00 97.75 79 ALA A N 1
ATOM 620 C CA . ALA A 1 79 ? 3.900 -4.164 2.282 1.00 97.75 79 ALA A CA 1
ATOM 621 C C . ALA A 1 79 ? 3.996 -4.686 3.729 1.00 97.75 79 ALA A C 1
ATOM 623 O O . ALA A 1 79 ? 3.009 -4.684 4.468 1.00 97.75 79 ALA A O 1
ATOM 624 N N . ARG A 1 80 ? 5.135 -5.283 4.107 1.00 96.44 80 ARG A N 1
ATOM 625 C CA . ARG A 1 80 ? 5.314 -5.922 5.428 1.00 96.44 80 ARG A CA 1
ATOM 626 C C . ARG A 1 80 ? 5.509 -4.916 6.549 1.00 96.44 80 ARG A C 1
ATOM 628 O O . ARG A 1 80 ? 5.073 -5.198 7.661 1.00 96.44 80 ARG A O 1
ATOM 635 N N . ASN A 1 81 ? 6.117 -3.772 6.252 1.00 94.88 81 ASN A N 1
ATOM 636 C CA . ASN A 1 81 ? 6.345 -2.716 7.239 1.00 94.88 81 ASN A CA 1
ATOM 637 C C . ASN A 1 81 ? 5.052 -1.984 7.623 1.00 94.88 81 ASN A C 1
ATOM 639 O O . ASN A 1 81 ? 5.035 -1.251 8.607 1.00 94.88 81 ASN A O 1
ATOM 643 N N . GLY A 1 82 ? 3.959 -2.241 6.902 1.00 94.62 82 GLY A N 1
ATOM 644 C CA . GLY A 1 82 ? 2.630 -1.776 7.260 1.00 94.62 82 GLY A CA 1
ATOM 645 C C . GLY A 1 82 ? 2.089 -0.734 6.296 1.00 94.62 82 GLY A C 1
ATOM 646 O O . GLY A 1 82 ? 2.820 0.078 5.737 1.00 94.62 82 GLY A O 1
ATOM 647 N N . ALA A 1 83 ? 0.776 -0.760 6.120 1.00 97.06 83 ALA A N 1
ATOM 648 C CA . ALA A 1 83 ? 0.019 0.245 5.397 1.00 97.06 83 ALA A CA 1
ATOM 649 C C . ALA A 1 83 ? -1.194 0.658 6.228 1.00 97.06 83 ALA A C 1
ATOM 651 O O . ALA A 1 83 ? -1.818 -0.175 6.892 1.00 97.06 83 ALA A O 1
ATOM 652 N N . ASN A 1 84 ? -1.548 1.940 6.196 1.00 96.69 84 ASN A N 1
ATOM 653 C CA . ASN A 1 84 ? -2.680 2.455 6.959 1.00 96.69 84 ASN A CA 1
ATOM 654 C C . ASN A 1 84 ? -4.026 2.188 6.277 1.00 96.69 84 ASN A C 1
ATOM 656 O O . ASN A 1 84 ? -5.049 2.262 6.948 1.00 96.69 84 ASN A O 1
ATOM 660 N N . LEU A 1 85 ? -4.026 1.912 4.964 1.00 97.75 85 LEU A N 1
ATOM 661 C CA . LEU A 1 85 ? -5.194 1.508 4.170 1.00 97.75 85 LEU A CA 1
ATOM 662 C C . LEU A 1 85 ? -6.397 2.478 4.253 1.00 97.75 85 LEU A C 1
ATOM 664 O O . LEU A 1 85 ? -7.523 2.096 3.953 1.00 97.75 85 LEU A O 1
ATOM 668 N N . ASN A 1 86 ? -6.194 3.737 4.648 1.00 97.88 86 ASN A N 1
ATOM 669 C CA . ASN A 1 86 ? -7.281 4.707 4.803 1.00 97.88 86 ASN A CA 1
ATOM 670 C C . ASN A 1 86 ? -7.761 5.264 3.465 1.00 97.88 86 ASN A C 1
ATOM 672 O O . ASN A 1 86 ? -8.955 5.451 3.263 1.00 97.88 86 ASN A O 1
ATOM 676 N N . THR A 1 87 ? -6.831 5.536 2.552 1.00 97.25 87 THR A N 1
ATOM 677 C CA . THR A 1 87 ? -7.132 6.159 1.262 1.00 97.25 87 THR A CA 1
ATOM 678 C C . THR A 1 87 ? -6.706 5.209 0.161 1.00 97.25 87 THR A C 1
ATOM 680 O O . THR A 1 87 ? -5.533 5.161 -0.200 1.00 97.25 87 THR A O 1
ATOM 683 N N . VAL A 1 88 ? -7.656 4.428 -0.350 1.00 98.25 88 VAL A N 1
ATOM 684 C CA . VAL A 1 88 ? -7.395 3.418 -1.377 1.00 98.25 88 VAL A CA 1
ATOM 685 C C . VAL A 1 88 ? -8.463 3.514 -2.452 1.00 98.25 88 VAL A C 1
ATOM 687 O O . VAL A 1 88 ? -9.655 3.554 -2.158 1.00 98.25 88 VAL A O 1
ATOM 690 N N . ARG A 1 89 ? -8.033 3.560 -3.711 1.00 98.06 89 ARG A N 1
ATOM 691 C CA . ARG A 1 89 ? -8.946 3.548 -4.856 1.00 98.06 89 ARG A CA 1
ATOM 692 C C . ARG A 1 89 ? -9.485 2.132 -5.071 1.00 98.06 89 ARG A C 1
ATOM 694 O O . ARG A 1 89 ? -8.768 1.159 -4.833 1.00 98.06 89 ARG A O 1
ATOM 701 N N . GLN A 1 90 ? -10.719 1.999 -5.546 1.00 97.19 90 GLN A N 1
ATOM 702 C CA . GLN A 1 90 ? -11.377 0.691 -5.692 1.00 97.19 90 GLN A CA 1
ATOM 703 C C . GLN A 1 90 ? -10.604 -0.252 -6.626 1.00 97.19 90 GLN A C 1
ATOM 705 O O . GLN A 1 90 ? -10.408 -1.429 -6.326 1.00 97.19 90 GLN A O 1
ATOM 710 N N . GLU A 1 91 ? -10.067 0.278 -7.722 1.00 98.19 91 GLU A N 1
ATOM 711 C CA . GLU A 1 91 ? -9.232 -0.463 -8.663 1.00 98.19 91 GLU A CA 1
ATOM 712 C C . GLU A 1 91 ? -7.940 -0.987 -8.026 1.00 98.19 91 GLU A C 1
ATOM 714 O O . GLU A 1 91 ? -7.458 -2.050 -8.409 1.00 98.19 91 GLU A O 1
ATOM 719 N N . VAL A 1 92 ? -7.397 -0.297 -7.016 1.00 98.69 92 VAL A N 1
ATOM 720 C CA . VAL A 1 92 ? -6.206 -0.751 -6.286 1.00 98.69 92 VAL A CA 1
ATOM 721 C C . VAL A 1 92 ? -6.548 -1.951 -5.403 1.00 98.69 92 VAL A C 1
ATOM 723 O O . VAL A 1 92 ? -5.787 -2.918 -5.390 1.00 98.69 92 VAL A O 1
ATOM 726 N N . LEU A 1 93 ? -7.701 -1.938 -4.721 1.00 98.62 93 LEU A N 1
ATOM 727 C CA . LEU A 1 93 ? -8.162 -3.065 -3.895 1.00 98.62 93 LEU A CA 1
ATOM 728 C C . LEU A 1 93 ? -8.322 -4.342 -4.731 1.00 98.62 93 LEU A C 1
ATOM 730 O O . LEU A 1 93 ? -7.861 -5.412 -4.330 1.00 98.62 93 LEU A O 1
ATOM 734 N N . ALA A 1 94 ? -8.907 -4.220 -5.925 1.00 98.31 94 ALA A N 1
ATOM 735 C CA . ALA A 1 94 ? -9.004 -5.322 -6.876 1.00 98.31 94 ALA A CA 1
ATOM 736 C C . ALA A 1 94 ? -7.619 -5.758 -7.389 1.00 98.31 94 ALA A C 1
ATOM 738 O O . ALA A 1 94 ? -7.315 -6.955 -7.427 1.00 98.31 94 ALA A O 1
ATOM 739 N N . ALA A 1 95 ? -6.756 -4.802 -7.743 1.00 98.62 95 ALA A N 1
ATOM 740 C CA . ALA A 1 95 ? -5.433 -5.066 -8.301 1.00 98.62 95 ALA A CA 1
ATOM 741 C C . ALA A 1 95 ? -4.491 -5.789 -7.322 1.00 98.62 95 ALA A C 1
ATOM 743 O O . ALA A 1 95 ? -3.717 -6.645 -7.757 1.00 98.62 95 ALA A O 1
ATOM 744 N N . LEU A 1 96 ? -4.596 -5.531 -6.010 1.00 98.69 96 LEU A N 1
ATOM 745 C CA . LEU A 1 96 ? -3.866 -6.279 -4.973 1.00 98.69 96 LEU A CA 1
ATOM 746 C C . LEU A 1 96 ? -4.094 -7.793 -5.102 1.00 98.69 96 LEU A C 1
ATOM 748 O O . LEU A 1 96 ? -3.164 -8.588 -4.954 1.00 98.69 96 LEU A O 1
ATOM 752 N N . VAL A 1 97 ? -5.328 -8.197 -5.412 1.00 98.62 97 VAL A N 1
ATOM 753 C CA . VAL A 1 97 ? -5.708 -9.602 -5.601 1.00 98.62 97 VAL A CA 1
ATOM 754 C C . VAL A 1 97 ? -5.325 -10.087 -6.998 1.00 98.62 97 VAL A C 1
ATOM 756 O O . VAL A 1 97 ? -4.669 -11.123 -7.129 1.00 98.62 97 VAL A O 1
ATOM 759 N N . GLN A 1 98 ? -5.695 -9.334 -8.040 1.00 98.31 98 GLN A N 1
ATOM 760 C CA . GLN A 1 98 ? -5.479 -9.701 -9.447 1.00 98.31 98 GLN A CA 1
ATOM 761 C C . GLN A 1 98 ? -3.998 -9.914 -9.778 1.00 98.31 98 GLN A C 1
ATOM 763 O O . GLN A 1 98 ? -3.647 -10.861 -10.482 1.00 98.31 98 GLN A O 1
ATOM 768 N N . HIS A 1 99 ? -3.122 -9.070 -9.236 1.00 98.56 99 HIS A N 1
ATOM 769 C CA . HIS A 1 99 ? -1.678 -9.131 -9.461 1.00 98.56 99 HIS A CA 1
ATOM 770 C C . HIS A 1 99 ? -0.925 -9.846 -8.335 1.00 98.56 99 HIS A C 1
ATOM 772 O O . HIS A 1 99 ? 0.304 -9.837 -8.302 1.00 98.56 99 HIS A O 1
ATOM 778 N N . ARG A 1 100 ? -1.654 -10.533 -7.444 1.00 98.06 100 ARG A N 1
ATOM 779 C CA . ARG A 1 100 ? -1.104 -11.367 -6.366 1.00 98.06 100 ARG A CA 1
ATOM 780 C C . ARG A 1 100 ? -0.064 -10.621 -5.531 1.00 98.06 100 ARG A C 1
ATOM 782 O O . ARG A 1 100 ? 1.036 -11.136 -5.311 1.00 98.06 100 ARG A O 1
ATOM 789 N N . PHE A 1 101 ? -0.418 -9.422 -5.068 1.00 98.44 101 PHE A N 1
ATOM 790 C CA . PHE A 1 101 ? 0.381 -8.696 -4.087 1.00 98.44 101 PHE A CA 1
ATOM 791 C C . PHE A 1 101 ? 0.654 -9.633 -2.912 1.00 98.44 101 PHE A C 1
ATOM 793 O O . PHE A 1 101 ? -0.260 -10.269 -2.396 1.00 98.44 101 PHE A O 1
ATOM 800 N N . HIS A 1 102 ? 1.917 -9.836 -2.567 1.00 97.81 102 HIS A N 1
ATOM 801 C CA . HIS A 1 102 ? 2.320 -11.047 -1.868 1.00 97.81 102 HIS A CA 1
ATOM 802 C C . HIS A 1 102 ? 1.912 -11.008 -0.392 1.00 97.81 102 HIS A C 1
ATOM 804 O O . HIS A 1 102 ? 1.166 -11.875 0.068 1.00 97.81 102 HIS A O 1
ATOM 810 N N . VAL A 1 103 ? 2.354 -9.981 0.335 1.00 97.62 103 VAL A N 1
ATOM 811 C CA . VAL A 1 103 ? 2.006 -9.771 1.747 1.00 97.62 103 VAL A CA 1
ATOM 812 C C . VAL A 1 103 ? 1.580 -8.334 1.974 1.00 97.62 103 VAL A C 1
ATOM 814 O O . VAL A 1 103 ? 2.270 -7.425 1.524 1.00 97.62 103 VAL A O 1
ATOM 817 N N . LEU A 1 104 ? 0.484 -8.146 2.706 1.00 97.94 104 LEU A N 1
ATOM 818 C CA . LEU A 1 104 ? -0.021 -6.845 3.132 1.00 97.94 104 LEU A CA 1
ATOM 819 C C . LEU A 1 104 ? -0.170 -6.837 4.657 1.00 97.94 104 LEU A C 1
ATOM 821 O O . LEU A 1 104 ? -0.993 -7.563 5.209 1.00 97.94 104 LEU A O 1
ATOM 825 N N . SER A 1 105 ? 0.636 -6.033 5.340 1.00 97.56 105 SER A N 1
ATOM 826 C CA . SER A 1 105 ? 0.465 -5.747 6.763 1.00 97.56 105 SER A CA 1
ATOM 827 C C . SER A 1 105 ? -0.410 -4.502 6.910 1.00 97.56 105 SER A C 1
ATOM 829 O O . SER A 1 105 ? -0.144 -3.488 6.266 1.00 97.56 105 SER A O 1
ATOM 831 N N . VAL A 1 106 ? -1.477 -4.581 7.708 1.00 96.88 106 VAL A N 1
ATOM 832 C CA . VAL A 1 106 ? -2.400 -3.459 7.942 1.00 96.88 106 VAL A CA 1
ATOM 833 C C . VAL A 1 106 ? -2.112 -2.893 9.321 1.00 96.88 106 VAL A C 1
ATOM 835 O O . VAL A 1 106 ? -2.218 -3.601 10.320 1.00 96.88 106 VAL A O 1
ATOM 838 N N . SER A 1 107 ? -1.748 -1.620 9.382 1.00 94.88 107 SER A N 1
ATOM 839 C CA . SER A 1 107 ? -1.407 -0.978 10.642 1.00 94.88 107 SER A CA 1
ATOM 840 C C . SER A 1 107 ? -2.626 -0.292 11.253 1.00 94.88 107 SER A C 1
ATOM 842 O O . SER A 1 107 ? -3.017 0.797 10.822 1.00 94.88 107 SER A O 1
ATOM 844 N N . LEU A 1 108 ? -3.224 -0.958 12.243 1.00 93.94 108 LEU A N 1
ATOM 845 C CA . LEU A 1 108 ? -4.398 -0.466 12.961 1.00 93.94 108 LEU A CA 1
ATOM 846 C C . LEU A 1 108 ? -4.022 0.338 14.211 1.00 93.94 108 LEU A C 1
ATOM 848 O O . LEU A 1 108 ? -4.432 1.481 14.330 1.00 93.94 108 LEU A O 1
ATOM 852 N N . ASP A 1 109 ? -3.222 -0.219 15.121 1.00 93.25 109 ASP A N 1
ATOM 853 C CA . ASP A 1 109 ? -2.850 0.428 16.397 1.00 93.25 109 ASP A CA 1
ATOM 854 C C . ASP A 1 109 ? -4.060 0.849 17.265 1.00 93.25 109 ASP A C 1
ATOM 856 O O . ASP A 1 109 ? -3.992 1.797 18.039 1.00 93.25 109 ASP A O 1
ATOM 860 N N . GLY A 1 110 ? -5.184 0.138 17.132 1.00 93.44 110 GLY A N 1
ATOM 861 C CA . GLY A 1 110 ? -6.423 0.360 17.877 1.00 93.44 110 GLY A CA 1
ATOM 862 C C . GLY A 1 110 ? -7.518 -0.614 17.434 1.00 93.44 110 GLY A C 1
ATOM 863 O O . GLY A 1 110 ? -7.434 -1.188 16.347 1.00 93.44 110 GLY A O 1
ATOM 864 N N . ALA A 1 111 ? -8.532 -0.813 18.278 1.00 95.31 111 ALA A N 1
ATOM 865 C CA . ALA A 1 111 ? -9.665 -1.717 18.021 1.00 95.31 111 ALA A CA 1
ATOM 866 C C . ALA A 1 111 ? -11.023 -0.988 17.945 1.00 95.31 111 ALA A C 1
ATOM 868 O O . ALA A 1 111 ? -12.066 -1.618 17.797 1.00 95.31 111 ALA A O 1
ATOM 869 N N . SER A 1 112 ? -11.005 0.339 18.055 1.00 97.25 112 SER A N 1
ATOM 870 C CA . SER A 1 112 ? -12.152 1.240 17.927 1.00 97.25 112 SER A CA 1
ATOM 871 C C . SER A 1 112 ? -11.684 2.554 17.309 1.00 97.25 112 SER A C 1
ATOM 873 O O . SER A 1 112 ? -10.497 2.863 17.392 1.00 97.25 112 SER A O 1
ATOM 875 N N . GLN A 1 113 ? -12.587 3.366 16.750 1.00 97.88 113 GLN A N 1
ATOM 876 C CA . GLN A 1 113 ? -12.219 4.693 16.234 1.00 97.88 113 GLN A CA 1
ATOM 877 C C . GLN A 1 113 ? -11.524 5.557 17.299 1.00 97.88 113 GLN A C 1
ATOM 879 O O . GLN A 1 113 ? -10.555 6.248 16.993 1.00 97.88 113 GLN A O 1
ATOM 884 N N . GLU A 1 114 ? -11.990 5.487 18.547 1.00 97.69 114 GLU A N 1
ATOM 885 C CA . GLU A 1 114 ? -11.411 6.216 19.676 1.00 97.69 114 GLU A CA 1
ATOM 886 C C . GLU A 1 114 ? -9.943 5.835 19.913 1.00 97.69 114 GLU A C 1
ATOM 888 O O . GLU A 1 114 ? -9.067 6.697 19.880 1.00 97.69 114 GLU A O 1
ATOM 893 N N . THR A 1 115 ? -9.655 4.542 20.092 1.00 97.62 115 THR A N 1
ATOM 894 C CA . THR A 1 115 ? -8.287 4.055 20.356 1.00 97.62 115 THR A CA 1
ATOM 895 C C . THR A 1 115 ? -7.387 4.175 19.127 1.00 97.62 115 THR A C 1
ATOM 897 O O . THR A 1 115 ? -6.227 4.561 19.233 1.00 97.62 115 THR A O 1
ATOM 900 N N . TYR A 1 116 ? -7.943 3.937 17.940 1.00 97.69 116 TYR A N 1
ATOM 901 C CA . TYR A 1 116 ? -7.269 4.094 16.657 1.00 97.69 116 TYR A CA 1
ATOM 902 C C . TYR A 1 116 ? -6.775 5.530 16.448 1.00 97.69 116 TYR A C 1
ATOM 904 O O . TYR A 1 116 ? -5.608 5.750 16.119 1.00 97.69 116 TYR A O 1
ATOM 912 N N . ALA A 1 117 ? -7.630 6.528 16.686 1.00 96.81 117 ALA A N 1
ATOM 913 C CA . ALA A 1 117 ? -7.308 7.932 16.442 1.00 96.81 117 ALA A CA 1
ATOM 914 C C . ALA A 1 117 ? -6.205 8.484 17.362 1.00 96.81 117 ALA A C 1
ATOM 916 O O . ALA A 1 117 ? -5.558 9.466 16.988 1.00 96.81 117 ALA A O 1
ATOM 917 N N . GLN A 1 118 ? -5.936 7.849 18.512 1.00 96.31 118 GLN A N 1
ATOM 918 C CA . GLN A 1 118 ? -4.821 8.221 19.395 1.00 96.31 118 GLN A CA 1
ATOM 919 C C . GLN A 1 118 ? -3.468 8.078 18.679 1.00 96.31 118 GLN A C 1
ATOM 921 O O . GLN A 1 118 ? -2.612 8.961 18.767 1.00 96.31 118 GLN A O 1
ATOM 926 N N . TYR A 1 119 ? -3.296 7.001 17.907 1.00 95.56 119 TYR A N 1
ATOM 927 C CA . TYR A 1 119 ? -2.054 6.700 17.188 1.00 95.56 119 TYR A CA 1
ATOM 928 C C . TYR A 1 119 ? -2.124 7.075 15.704 1.00 95.56 119 TYR A C 1
ATOM 930 O O . TYR A 1 119 ? -1.145 7.546 15.121 1.00 95.56 119 TYR A O 1
ATOM 938 N N . ARG A 1 120 ? -3.288 6.914 15.076 1.00 96.56 120 ARG A N 1
ATOM 939 C CA . ARG A 1 120 ? -3.527 7.096 13.638 1.00 96.56 120 ARG A CA 1
ATOM 940 C C . ARG A 1 120 ? -4.363 8.347 13.370 1.00 96.56 120 ARG A C 1
ATOM 942 O O . ARG A 1 120 ? -5.406 8.294 12.722 1.00 96.56 120 ARG A O 1
ATOM 949 N N . ARG A 1 121 ? -3.893 9.496 13.870 1.00 97.00 121 ARG A N 1
ATOM 950 C CA . ARG A 1 121 ? -4.575 10.797 13.718 1.00 97.00 121 ARG A CA 1
ATOM 951 C C . ARG A 1 121 ? -4.944 11.093 12.260 1.00 97.00 121 ARG A C 1
ATOM 953 O O . ARG A 1 121 ? -4.117 10.909 11.363 1.00 97.00 121 ARG A O 1
ATOM 960 N N . ASN A 1 122 ? -6.158 11.613 12.066 1.00 97.00 122 ASN A N 1
ATOM 961 C CA . ASN A 1 122 ? -6.846 11.842 10.781 1.00 97.00 122 ASN A CA 1
ATOM 962 C C . ASN A 1 122 ? -7.292 10.573 10.040 1.00 97.00 122 ASN A C 1
ATOM 964 O O . ASN A 1 122 ? -7.721 10.650 8.887 1.00 97.00 122 ASN A O 1
ATOM 968 N N . GLY A 1 123 ? -7.166 9.408 10.666 1.00 97.56 123 GLY A N 1
ATOM 969 C CA . GLY A 1 123 ? -7.632 8.162 10.093 1.00 97.56 123 GLY A CA 1
ATOM 970 C C . GLY A 1 123 ? -9.037 7.784 10.566 1.00 97.56 123 GLY A C 1
ATOM 971 O O . GLY A 1 123 ? -9.567 8.315 11.542 1.00 97.56 123 GLY A O 1
ATOM 972 N N . ASP A 1 124 ? -9.605 6.825 9.853 1.00 98.31 124 ASP A N 1
ATOM 973 C CA . ASP A 1 124 ? -10.948 6.289 10.005 1.00 98.31 124 ASP A CA 1
ATOM 974 C C . ASP A 1 124 ? -10.840 4.761 10.060 1.00 98.31 124 ASP A C 1
ATOM 976 O O . ASP A 1 124 ? 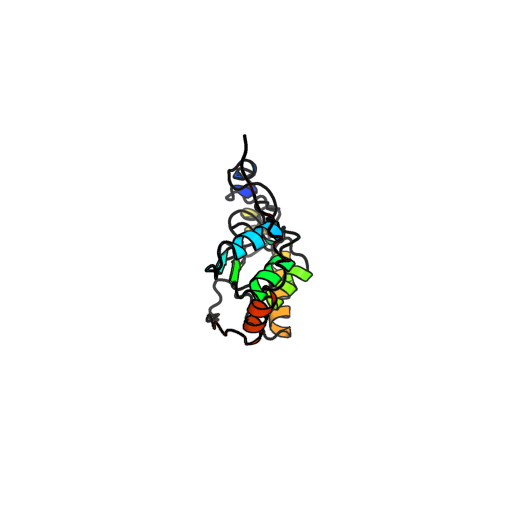-10.470 4.109 9.078 1.00 98.31 124 ASP A O 1
ATOM 980 N N . PHE A 1 125 ? -11.102 4.211 11.240 1.00 98.38 125 PHE A N 1
ATOM 981 C CA . PHE A 1 125 ? -11.016 2.793 11.544 1.00 98.38 125 PHE A CA 1
ATOM 982 C C . PHE A 1 125 ? -12.002 1.982 10.700 1.00 98.38 125 PHE A C 1
ATOM 984 O O . PHE A 1 125 ? -11.607 1.004 10.062 1.00 98.38 125 PHE A O 1
ATOM 991 N N . ASP A 1 126 ? -13.263 2.408 10.634 1.00 98.12 126 ASP A N 1
ATOM 992 C CA . ASP A 1 126 ? -14.316 1.675 9.930 1.00 98.12 126 ASP A CA 1
ATOM 993 C C . ASP A 1 126 ? -14.040 1.609 8.430 1.00 98.12 126 ASP A C 1
ATOM 995 O O . ASP A 1 126 ? -14.228 0.563 7.800 1.00 98.12 126 ASP A O 1
ATOM 999 N N . ARG A 1 127 ? -13.487 2.682 7.857 1.00 98.19 127 ARG A N 1
ATOM 1000 C CA . ARG A 1 127 ? -13.027 2.704 6.466 1.00 98.19 127 ARG A CA 1
ATOM 1001 C C . ARG A 1 127 ? -11.904 1.702 6.208 1.00 98.19 127 ARG A C 1
ATOM 1003 O O . ARG A 1 127 ? -11.921 1.024 5.180 1.00 98.19 127 ARG A O 1
ATOM 1010 N N . VAL A 1 128 ? -10.943 1.565 7.124 1.00 98.31 128 VAL A N 1
ATOM 1011 C CA . VAL A 1 128 ? -9.884 0.546 7.004 1.00 98.31 128 VAL A CA 1
ATOM 1012 C C . VAL A 1 128 ? -10.485 -0.857 7.027 1.00 98.31 128 VAL A C 1
ATOM 1014 O O . VAL A 1 128 ? -10.165 -1.677 6.162 1.00 98.31 128 VAL A O 1
ATOM 1017 N N . ILE A 1 129 ? -11.397 -1.130 7.963 1.00 98.19 129 ILE A N 1
ATOM 1018 C CA . ILE A 1 129 ? -12.094 -2.418 8.049 1.00 98.19 129 ILE A 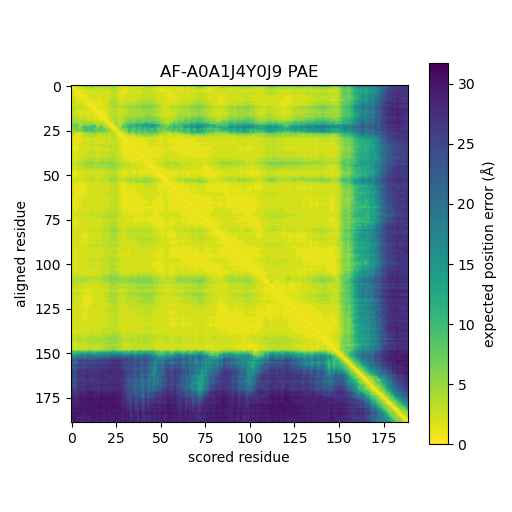CA 1
ATOM 1019 C C . ILE A 1 129 ? -12.905 -2.693 6.776 1.00 98.19 129 ILE A C 1
ATOM 1021 O O . ILE A 1 129 ? -12.875 -3.816 6.265 1.00 98.19 129 ILE A O 1
ATOM 1025 N N . ALA A 1 130 ? -13.580 -1.686 6.220 1.00 98.50 130 ALA A N 1
ATOM 1026 C CA . ALA A 1 130 ? -14.306 -1.801 4.959 1.00 98.50 130 ALA A CA 1
ATOM 1027 C C . ALA A 1 130 ? -13.372 -2.187 3.801 1.00 98.50 130 ALA A C 1
ATOM 1029 O O . ALA A 1 130 ? -13.660 -3.139 3.080 1.00 98.50 130 ALA A O 1
ATOM 1030 N N . HIS A 1 131 ? -12.209 -1.544 3.663 1.00 98.62 131 HIS A N 1
ATOM 1031 C CA . HIS A 1 131 ? -11.231 -1.913 2.634 1.00 98.62 131 HIS A CA 1
ATOM 1032 C C . HIS A 1 131 ? -10.683 -3.337 2.811 1.00 98.62 131 HIS A C 1
ATOM 1034 O O . HIS A 1 131 ? -10.537 -4.062 1.823 1.00 98.62 131 HIS A O 1
ATOM 1040 N N . VAL A 1 132 ? -10.421 -3.779 4.047 1.00 98.12 132 VAL A N 1
ATOM 1041 C CA . VAL A 1 132 ? -10.017 -5.171 4.324 1.00 98.12 132 VAL A CA 1
ATOM 1042 C C . VAL A 1 132 ? -11.111 -6.156 3.900 1.00 98.12 132 VAL A C 1
ATOM 1044 O O . VAL A 1 132 ? -10.805 -7.173 3.268 1.00 98.12 132 VAL A O 1
ATOM 1047 N N . LYS A 1 133 ? -12.384 -5.858 4.198 1.00 98.25 133 LYS A N 1
ATOM 1048 C CA . LYS A 1 133 ? -13.532 -6.666 3.753 1.00 98.25 133 LYS A CA 1
ATOM 1049 C C . LYS A 1 133 ? -13.594 -6.740 2.227 1.00 98.25 133 LYS A C 1
ATOM 1051 O O . LYS A 1 133 ? -13.606 -7.846 1.692 1.00 98.25 133 LYS A O 1
ATOM 1056 N N . THR A 1 134 ? -13.492 -5.609 1.530 1.00 98.62 134 THR A N 1
ATOM 1057 C CA . THR A 1 134 ? -13.478 -5.559 0.058 1.00 98.62 134 THR A CA 1
ATOM 1058 C C . THR A 1 134 ? -12.352 -6.407 -0.544 1.00 98.62 134 THR A C 1
ATOM 1060 O O . THR A 1 134 ? -12.576 -7.166 -1.489 1.00 98.62 134 THR A O 1
ATOM 1063 N N . ILE A 1 135 ? -11.140 -6.360 0.022 1.00 98.56 135 ILE A N 1
ATOM 1064 C CA . ILE A 1 135 ? -10.026 -7.218 -0.422 1.00 98.56 135 ILE A CA 1
ATOM 1065 C C . ILE A 1 135 ? -10.372 -8.702 -0.236 1.00 98.56 135 ILE A C 1
ATOM 1067 O O . ILE A 1 135 ? -10.135 -9.507 -1.139 1.00 98.56 135 ILE A O 1
ATOM 1071 N N . ASN A 1 136 ? -10.943 -9.084 0.909 1.00 98.25 136 ASN A N 1
ATOM 1072 C CA . ASN A 1 136 ? -11.350 -10.468 1.165 1.00 98.25 136 ASN A CA 1
ATOM 1073 C C . ASN A 1 136 ? -12.471 -10.940 0.230 1.00 98.25 136 ASN A C 1
ATOM 1075 O O . ASN A 1 136 ? -12.438 -12.080 -0.232 1.00 98.25 136 ASN A O 1
ATOM 1079 N N . GLU A 1 137 ? -13.416 -10.073 -0.123 1.00 98.38 137 GLU A N 1
ATOM 1080 C CA . GLU A 1 137 ? -14.434 -10.385 -1.126 1.00 98.38 137 GLU A CA 1
ATOM 1081 C C . GLU A 1 137 ? -13.815 -10.625 -2.506 1.00 98.38 137 GLU A C 1
ATOM 1083 O O . GLU A 1 137 ? -14.143 -11.611 -3.169 1.00 98.38 137 GLU A O 1
ATOM 1088 N N . HIS A 1 138 ? -12.878 -9.774 -2.938 1.00 98.44 138 HIS A N 1
ATOM 1089 C CA . HIS A 1 138 ? -12.139 -9.993 -4.182 1.00 98.44 138 HIS A CA 1
ATOM 1090 C C . HIS A 1 138 ? -11.352 -11.309 -4.151 1.00 98.44 138 HIS A C 1
ATOM 1092 O O . HIS A 1 138 ? -11.364 -12.050 -5.137 1.00 98.44 138 HIS A O 1
ATOM 1098 N N . LYS A 1 139 ? -10.721 -11.643 -3.017 1.00 97.88 139 LYS A N 1
ATOM 1099 C CA . LYS A 1 139 ? -10.042 -12.932 -2.806 1.00 97.88 139 LYS A CA 1
ATOM 1100 C C . LYS A 1 139 ? -10.997 -14.109 -2.963 1.00 97.88 139 LYS A C 1
ATOM 1102 O O . LYS A 1 139 ? -10.668 -15.043 -3.692 1.00 97.88 139 LYS A O 1
ATOM 1107 N N . ALA A 1 140 ? -12.173 -14.052 -2.339 1.00 97.62 140 ALA A N 1
ATOM 1108 C CA . ALA A 1 140 ? -13.185 -15.102 -2.421 1.00 97.62 140 ALA A CA 1
ATOM 1109 C C . ALA A 1 140 ? -13.677 -15.302 -3.864 1.00 97.62 140 ALA A C 1
ATOM 1111 O O . ALA A 1 140 ? -13.633 -16.420 -4.380 1.00 97.62 140 ALA A O 1
ATOM 1112 N N . ARG A 1 141 ? -14.047 -14.213 -4.554 1.00 97.62 141 ARG A N 1
ATOM 1113 C CA . ARG A 1 141 ? -14.505 -14.248 -5.956 1.00 97.62 141 ARG A CA 1
ATOM 1114 C C . ARG A 1 141 ? -13.438 -14.816 -6.897 1.00 97.62 141 ARG A C 1
ATOM 1116 O O . ARG A 1 141 ? -13.750 -15.619 -7.770 1.00 97.62 141 ARG A O 1
ATOM 1123 N N . ALA A 1 142 ? -12.175 -14.438 -6.700 1.00 96.62 142 ALA A N 1
ATOM 1124 C CA . ALA A 1 142 ? -11.052 -14.895 -7.520 1.00 96.62 142 ALA A CA 1
ATOM 1125 C C . ALA A 1 142 ? -10.457 -16.246 -7.077 1.00 96.62 142 ALA A C 1
ATOM 1127 O O . ALA A 1 142 ? -9.506 -16.718 -7.703 1.00 96.62 142 ALA A O 1
ATOM 1128 N N . ARG A 1 143 ? -10.955 -16.850 -5.984 1.00 96.62 143 ARG A N 1
ATOM 1129 C CA . ARG A 1 143 ? -10.345 -18.014 -5.308 1.00 96.62 143 ARG A CA 1
ATOM 1130 C C . ARG A 1 143 ? -8.841 -17.815 -5.053 1.00 96.62 143 ARG A C 1
ATOM 1132 O O . ARG A 1 143 ? -8.032 -18.730 -5.207 1.00 96.62 143 ARG A O 1
ATOM 1139 N N . SER A 1 144 ? -8.458 -16.590 -4.700 1.00 95.19 144 SER A N 1
ATOM 1140 C CA . SER A 1 144 ? -7.070 -16.184 -4.491 1.00 95.19 144 SER A CA 1
ATOM 1141 C C . SER A 1 144 ? -6.709 -16.206 -3.011 1.00 95.19 144 SER A C 1
ATOM 1143 O O . SER A 1 144 ? -7.439 -15.688 -2.168 1.00 95.19 144 SER A O 1
ATOM 1145 N N . ARG A 1 145 ? -5.519 -16.725 -2.693 1.00 95.00 145 ARG A N 1
ATOM 1146 C CA . ARG A 1 145 ? -4.924 -16.573 -1.355 1.00 95.00 145 ARG A CA 1
ATOM 1147 C C . ARG A 1 145 ? -4.291 -15.195 -1.130 1.00 95.00 145 ARG A C 1
ATOM 1149 O O . ARG A 1 145 ? -4.071 -14.820 0.014 1.00 95.00 145 ARG A O 1
ATOM 1156 N N . TYR A 1 146 ? -4.033 -14.436 -2.197 1.00 96.12 146 TYR A N 1
ATOM 1157 C CA . TYR A 1 146 ? -3.303 -13.166 -2.159 1.00 96.12 146 TYR A CA 1
ATOM 1158 C C . TYR A 1 146 ? -4.229 -11.936 -2.173 1.00 96.12 146 TYR A C 1
ATOM 1160 O O . TYR A 1 146 ? -5.215 -11.964 -2.910 1.00 96.12 146 TYR A O 1
ATOM 1168 N N . PRO A 1 147 ? -3.889 -10.854 -1.446 1.00 97.06 147 PRO A N 1
ATOM 1169 C CA . PRO A 1 147 ? -2.736 -10.757 -0.556 1.00 97.06 147 PRO A CA 1
ATOM 1170 C C . PRO A 1 147 ? -2.908 -11.571 0.720 1.00 97.06 147 PRO A C 1
ATOM 1172 O O . PRO A 1 147 ? -4.018 -11.766 1.224 1.00 97.06 147 PRO A O 1
ATOM 1175 N N . CYS A 1 148 ? -1.783 -12.055 1.233 1.00 95.62 148 CYS A N 1
ATOM 1176 C CA . CYS A 1 148 ? -1.727 -12.689 2.537 1.00 95.62 148 CYS A CA 1
ATOM 1177 C C . CYS A 1 148 ? -1.546 -11.596 3.593 1.00 95.62 148 CYS A C 1
ATOM 1179 O O . CYS A 1 148 ? -0.603 -10.805 3.521 1.00 95.62 148 CYS A O 1
ATOM 1181 N N . PHE A 1 149 ? -2.493 -11.508 4.527 1.00 93.50 149 PHE A N 1
ATOM 1182 C CA . PHE A 1 149 ? -2.421 -10.527 5.602 1.00 93.50 149 PHE A CA 1
ATOM 1183 C C . PHE A 1 149 ? -1.359 -10.971 6.612 1.00 93.50 149 PHE A C 1
ATOM 1185 O O . PHE A 1 149 ? -1.309 -12.143 6.987 1.00 93.50 149 PHE A O 1
ATOM 1192 N N . ALA A 1 150 ? -0.470 -10.066 7.019 1.00 82.00 150 ALA A N 1
ATOM 1193 C CA . ALA A 1 150 ? 0.548 -10.399 8.015 1.00 82.00 150 ALA A CA 1
ATOM 1194 C C . ALA A 1 150 ? -0.122 -10.868 9.325 1.00 82.00 150 ALA A C 1
ATOM 1196 O O . ALA A 1 150 ? -1.100 -10.272 9.765 1.00 82.00 150 ALA A O 1
ATOM 1197 N N . GLY A 1 151 ? 0.377 -11.958 9.917 1.00 67.19 151 GLY A N 1
ATOM 1198 C CA . GLY A 1 151 ? -0.200 -12.553 11.131 1.00 67.19 151 GLY A CA 1
ATOM 1199 C C . GLY A 1 151 ? -1.346 -13.549 10.903 1.00 67.19 151 GLY A C 1
ATOM 1200 O O . GLY A 1 151 ? -1.770 -14.191 11.861 1.00 67.19 151 GLY A O 1
ATOM 1201 N N . SER A 1 152 ? -1.826 -13.758 9.668 1.00 60.47 152 SER A N 1
ATOM 1202 C CA . SER A 1 152 ? -2.780 -14.843 9.402 1.00 60.47 152 SER A CA 1
ATOM 1203 C C . SER A 1 152 ? -2.089 -16.208 9.504 1.00 60.47 152 SER A C 1
ATOM 1205 O O . SER A 1 152 ? -1.131 -16.471 8.776 1.00 60.47 152 SER A O 1
ATOM 1207 N N . SER A 1 153 ? -2.598 -17.096 10.365 1.00 44.91 153 SER A N 1
ATOM 1208 C CA . SER A 1 153 ? -2.100 -18.472 10.558 1.00 44.91 153 SER A CA 1
ATOM 1209 C C . SER A 1 153 ? -2.231 -19.361 9.314 1.00 44.91 153 SER A C 1
ATOM 1211 O O . SER A 1 153 ? -1.589 -20.407 9.218 1.00 44.91 153 SER A O 1
ATOM 1213 N N . SER A 1 154 ? -3.017 -18.936 8.324 1.00 52.94 154 SER A N 1
ATOM 1214 C CA . SER A 1 154 ? -3.062 -19.535 6.995 1.00 52.94 154 SER A CA 1
ATOM 1215 C C . SER A 1 154 ? -1.757 -19.242 6.251 1.00 52.94 154 SER A C 1
ATOM 1217 O O . SER A 1 154 ? -1.573 -18.197 5.624 1.00 52.94 154 SER A O 1
ATOM 1219 N N . SER A 1 155 ? -0.815 -20.181 6.343 1.00 45.41 155 SER A N 1
ATOM 1220 C CA . SER A 1 155 ? 0.491 -20.074 5.706 1.00 45.41 155 SER A CA 1
ATOM 1221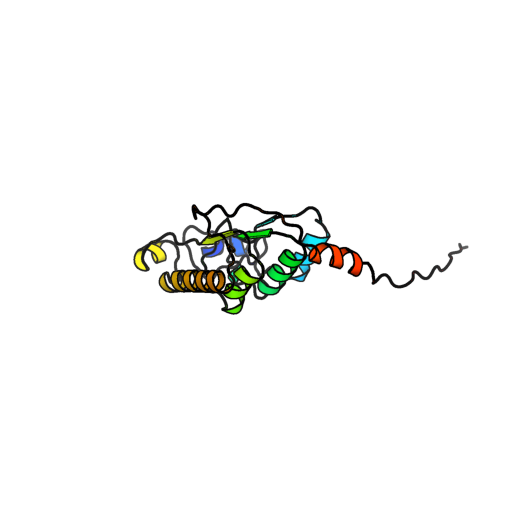 C C . SER A 1 155 ? 0.343 -19.908 4.192 1.00 45.41 155 SER A C 1
ATOM 1223 O O . SER A 1 155 ? -0.080 -20.783 3.435 1.00 45.41 155 SER A O 1
ATOM 1225 N N . CYS A 1 156 ? 0.724 -18.728 3.722 1.00 54.25 156 CYS A N 1
ATOM 1226 C CA . CYS A 1 156 ? 0.881 -18.437 2.312 1.00 54.25 156 CYS A CA 1
ATOM 1227 C C . CYS A 1 156 ? 2.189 -19.080 1.839 1.00 54.25 156 CYS A C 1
ATOM 1229 O O . CYS A 1 156 ? 3.196 -18.396 1.676 1.00 54.25 156 CYS A O 1
ATOM 1231 N N . ALA A 1 157 ? 2.222 -20.407 1.696 1.00 47.50 157 ALA A N 1
ATOM 1232 C CA . ALA A 1 157 ? 3.425 -21.088 1.234 1.00 47.50 157 ALA A CA 1
ATOM 1233 C C . ALA A 1 157 ? 3.847 -20.509 -0.127 1.00 47.50 157 ALA A C 1
ATOM 1235 O O . ALA A 1 157 ? 3.043 -20.444 -1.068 1.00 47.50 157 ALA A O 1
ATOM 1236 N N . THR A 1 158 ? 5.103 -20.068 -0.227 1.00 48.41 158 THR A N 1
ATOM 1237 C CA . THR A 1 158 ? 5.709 -19.492 -1.434 1.00 48.41 158 THR A CA 1
ATOM 1238 C C . THR A 1 158 ? 5.862 -20.573 -2.502 1.00 48.41 158 THR A C 1
ATOM 1240 O O . THR A 1 158 ? 6.948 -21.074 -2.768 1.00 48.41 158 THR A O 1
ATOM 1243 N N . THR A 1 159 ? 4.766 -20.990 -3.132 1.00 42.97 159 THR A N 1
ATOM 1244 C CA . THR A 1 159 ? 4.841 -21.876 -4.294 1.00 42.97 159 THR A CA 1
ATOM 1245 C C . THR A 1 159 ? 5.281 -21.028 -5.483 1.00 42.97 159 THR A C 1
ATOM 1247 O O . THR A 1 159 ? 4.468 -20.377 -6.140 1.00 42.97 159 THR A O 1
ATOM 1250 N N . HIS A 1 160 ? 6.590 -21.006 -5.743 1.00 42.78 160 HIS A N 1
ATOM 1251 C CA . HIS A 1 160 ? 7.196 -20.453 -6.954 1.00 42.78 160 HIS A CA 1
ATOM 1252 C C . HIS A 1 160 ? 6.844 -21.345 -8.160 1.00 42.78 160 HIS A C 1
ATOM 1254 O O . HIS A 1 160 ? 7.696 -21.959 -8.797 1.00 42.78 160 HIS A O 1
ATOM 1260 N N . THR A 1 161 ? 5.563 -21.453 -8.510 1.00 40.59 161 THR A N 1
ATOM 1261 C CA . THR A 1 161 ? 5.179 -22.068 -9.781 1.00 40.59 161 THR A CA 1
ATOM 1262 C C . THR A 1 161 ? 5.523 -21.085 -10.891 1.00 40.59 161 THR A C 1
ATOM 1264 O O . THR A 1 161 ? 4.762 -20.157 -11.166 1.00 40.59 161 THR A O 1
ATOM 1267 N N . ARG A 1 162 ? 6.687 -21.279 -11.526 1.00 40.81 162 ARG A N 1
ATOM 1268 C CA . ARG A 1 162 ? 7.031 -20.670 -12.820 1.00 40.81 162 ARG A CA 1
ATOM 1269 C C . ARG A 1 162 ? 5.916 -21.012 -13.809 1.00 40.81 162 ARG A C 1
ATOM 1271 O O . ARG A 1 162 ? 5.901 -22.108 -14.369 1.00 40.81 162 ARG A O 1
ATOM 1278 N N . SER A 1 163 ? 4.966 -20.105 -14.018 1.00 44.09 163 SER A N 1
ATOM 1279 C CA . SER A 1 163 ? 3.914 -20.337 -15.004 1.00 44.09 163 SER A CA 1
ATOM 1280 C C . SER A 1 163 ? 4.557 -20.378 -16.395 1.00 44.09 163 SER A C 1
ATOM 1282 O O . SER A 1 163 ? 5.422 -19.563 -16.728 1.00 44.09 163 SER A O 1
ATOM 1284 N N . ARG A 1 164 ? 4.152 -21.339 -17.237 1.00 45.03 164 ARG A N 1
ATOM 1285 C CA . ARG A 1 164 ? 4.632 -21.463 -18.630 1.00 45.03 164 ARG A CA 1
ATOM 1286 C C . ARG A 1 164 ? 4.484 -20.150 -19.427 1.00 45.03 164 ARG A C 1
ATOM 1288 O O . ARG A 1 164 ? 5.251 -19.931 -20.362 1.00 45.03 164 ARG A O 1
ATOM 1295 N N . ARG A 1 165 ? 3.573 -19.249 -19.023 1.00 46.28 165 ARG A N 1
ATOM 1296 C CA . ARG A 1 165 ? 3.385 -17.905 -19.604 1.00 46.28 165 ARG A CA 1
ATOM 1297 C C . ARG A 1 165 ? 4.598 -16.979 -19.424 1.00 46.28 165 ARG A C 1
ATOM 1299 O O . ARG A 1 165 ? 4.938 -16.279 -20.374 1.00 46.28 165 ARG A O 1
ATOM 1306 N N . GLN A 1 166 ? 5.306 -17.028 -18.292 1.00 47.94 166 GLN A N 1
ATOM 1307 C CA . GLN A 1 166 ? 6.465 -16.153 -18.025 1.00 47.94 166 GLN A CA 1
ATOM 1308 C C . GLN A 1 166 ? 7.681 -16.466 -18.918 1.00 47.94 166 GLN A C 1
ATOM 1310 O O . GLN A 1 166 ? 8.465 -15.577 -19.243 1.00 47.94 166 GLN A O 1
ATOM 1315 N N . ARG A 1 167 ? 7.828 -17.712 -19.402 1.00 43.38 167 ARG A N 1
ATOM 1316 C CA . ARG A 1 167 ? 8.906 -18.075 -20.349 1.00 43.38 167 ARG A CA 1
ATOM 1317 C C . ARG A 1 167 ? 8.738 -17.426 -21.726 1.00 43.38 167 ARG A C 1
ATOM 1319 O O . ARG A 1 167 ? 9.727 -17.257 -22.433 1.00 43.38 167 ARG A O 1
ATOM 1326 N N . ARG A 1 168 ? 7.507 -17.086 -22.124 1.00 39.16 168 ARG A N 1
ATOM 1327 C CA . ARG A 1 168 ? 7.202 -16.596 -23.478 1.00 39.16 168 ARG A CA 1
ATOM 1328 C C . ARG A 1 168 ? 7.584 -15.124 -23.674 1.00 39.16 168 ARG A C 1
ATOM 1330 O O . ARG A 1 168 ? 7.903 -14.742 -24.794 1.00 39.16 168 ARG A O 1
ATOM 1337 N N . TRP A 1 169 ? 7.617 -14.336 -22.597 1.00 41.53 169 TRP A N 1
ATOM 1338 C CA . TRP A 1 169 ? 7.960 -12.910 -22.642 1.00 41.53 169 TRP A CA 1
ATOM 1339 C C . TRP A 1 169 ? 9.460 -12.640 -22.751 1.00 41.53 169 TRP A C 1
ATOM 1341 O O . TRP A 1 169 ? 9.850 -11.828 -23.579 1.00 41.53 169 TRP A O 1
ATOM 1351 N N . ARG A 1 170 ? 10.314 -13.409 -22.056 1.00 42.97 170 ARG A N 1
ATOM 1352 C CA . ARG A 1 170 ? 11.783 -13.308 -22.213 1.00 42.97 170 ARG A CA 1
ATOM 1353 C C . ARG A 1 170 ? 12.269 -13.497 -23.656 1.00 42.97 170 ARG A C 1
ATOM 1355 O O . ARG A 1 170 ? 13.361 -13.056 -23.979 1.00 42.97 170 ARG A O 1
ATOM 1362 N N . LYS A 1 171 ? 11.477 -14.155 -24.510 1.00 39.12 171 LYS A N 1
ATOM 1363 C CA . LYS A 1 171 ? 11.779 -14.322 -25.940 1.00 39.12 171 LYS A CA 1
ATOM 1364 C C . LYS A 1 171 ? 11.244 -13.191 -26.829 1.00 39.12 171 LYS A C 1
ATOM 1366 O O . LYS A 1 171 ? 11.647 -13.117 -27.980 1.00 39.12 171 LYS A O 1
ATOM 1371 N N . ARG A 1 172 ? 10.340 -12.336 -26.334 1.00 40.50 172 ARG A N 1
ATOM 1372 C CA . ARG A 1 172 ? 9.742 -11.229 -27.103 1.00 40.50 172 ARG A CA 1
ATOM 1373 C C . ARG A 1 172 ? 10.404 -9.875 -26.850 1.00 40.50 172 ARG A C 1
ATOM 1375 O O . ARG A 1 172 ? 10.402 -9.060 -27.759 1.00 40.50 172 ARG A O 1
ATOM 1382 N N . SER A 1 173 ? 11.046 -9.661 -25.703 1.00 35.97 173 SER A N 1
ATOM 1383 C CA . SER A 1 173 ? 11.798 -8.426 -25.413 1.00 35.97 173 SER A CA 1
ATOM 1384 C C . SER A 1 173 ? 13.168 -8.325 -26.111 1.00 35.97 173 SER A C 1
ATOM 1386 O O . SER A 1 173 ? 13.905 -7.383 -25.858 1.00 35.97 173 SER A O 1
ATOM 1388 N N . ALA A 1 174 ? 13.514 -9.269 -26.997 1.00 39.34 174 ALA A N 1
ATOM 1389 C CA . ALA A 1 174 ? 14.757 -9.257 -27.780 1.00 39.34 174 ALA A CA 1
ATOM 1390 C C . ALA A 1 174 ? 14.619 -8.601 -29.173 1.00 39.34 174 ALA A C 1
ATOM 1392 O O . ALA A 1 174 ? 15.531 -8.703 -29.985 1.00 39.34 174 ALA A O 1
ATOM 1393 N N . TRP A 1 175 ? 13.495 -7.942 -29.468 1.00 38.97 175 TRP A N 1
ATOM 1394 C CA . TRP A 1 175 ? 13.277 -7.234 -30.732 1.00 38.97 175 TRP A CA 1
ATOM 1395 C C . TRP A 1 175 ? 13.002 -5.756 -30.465 1.00 38.97 175 TRP A C 1
ATOM 1397 O O . TRP A 1 175 ? 11.855 -5.357 -30.294 1.00 38.97 175 TRP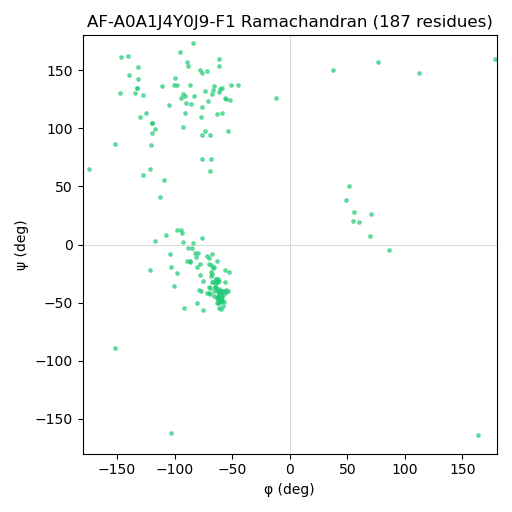 A O 1
ATOM 1407 N N . ASN A 1 176 ? 14.084 -4.984 -30.351 1.00 37.72 176 ASN A N 1
ATOM 1408 C CA . ASN A 1 176 ? 14.198 -3.588 -30.791 1.00 37.72 176 ASN A CA 1
ATOM 1409 C C . ASN A 1 176 ? 15.651 -3.119 -30.596 1.00 37.72 176 ASN A C 1
ATOM 1411 O O . ASN A 1 176 ? 15.954 -2.241 -29.797 1.00 37.72 176 ASN A O 1
ATOM 1415 N N . SER A 1 177 ? 16.566 -3.727 -31.344 1.00 37.31 177 SER A N 1
ATOM 1416 C CA . SER A 1 177 ? 17.838 -3.104 -31.704 1.00 37.31 177 SER A CA 1
ATOM 1417 C C . SER A 1 177 ? 17.835 -2.973 -33.224 1.00 37.31 177 SER A C 1
ATOM 1419 O O . SER A 1 177 ? 18.026 -3.948 -33.947 1.00 37.31 177 SER A O 1
ATOM 1421 N N . GLY A 1 178 ? 17.508 -1.769 -33.701 1.00 32.03 178 GLY A N 1
ATOM 1422 C CA . GLY A 1 178 ? 17.662 -1.395 -35.106 1.00 32.03 178 GLY A CA 1
ATOM 1423 C C . GLY A 1 178 ? 19.133 -1.474 -35.538 1.00 32.03 178 GLY A C 1
ATOM 1424 O O . GLY A 1 178 ? 20.023 -1.488 -34.683 1.00 32.03 178 GLY A O 1
ATOM 1425 N N . PRO A 1 179 ? 19.403 -1.569 -36.849 1.00 35.22 179 PRO A N 1
ATOM 1426 C CA . PRO A 1 179 ? 20.717 -1.929 -37.356 1.00 35.22 179 PRO A CA 1
ATOM 1427 C C . PRO A 1 179 ? 21.760 -0.847 -37.057 1.00 35.22 179 PRO A C 1
ATOM 1429 O O . PRO A 1 179 ? 21.558 0.340 -37.303 1.00 35.22 179 PRO A O 1
ATOM 1432 N N . SER A 1 180 ? 22.901 -1.301 -36.548 1.00 39.97 180 SER A N 1
ATOM 1433 C CA . SER A 1 180 ? 24.154 -0.563 -36.466 1.00 39.97 180 SER A CA 1
ATOM 1434 C C . SER A 1 180 ? 24.652 -0.230 -37.873 1.00 39.97 180 SER A C 1
ATOM 1436 O O . SER A 1 180 ? 25.066 -1.133 -38.603 1.00 39.97 180 SER A O 1
ATOM 1438 N N . ASN A 1 181 ? 24.656 1.050 -38.246 1.00 34.22 181 ASN A N 1
ATOM 1439 C CA . ASN A 1 181 ? 25.425 1.501 -39.400 1.00 34.22 181 ASN A CA 1
ATOM 1440 C C . ASN A 1 181 ? 26.901 1.592 -39.004 1.00 34.22 181 ASN A C 1
ATOM 1442 O O . ASN A 1 181 ? 27.308 2.453 -38.225 1.00 34.22 181 ASN A O 1
ATOM 1446 N N . ALA A 1 182 ? 27.685 0.666 -39.550 1.00 41.19 182 ALA A N 1
ATOM 1447 C CA . ALA A 1 182 ? 29.128 0.764 -39.636 1.00 41.19 182 ALA A CA 1
ATOM 1448 C C . ALA A 1 182 ? 29.497 1.903 -40.601 1.00 41.19 182 ALA A C 1
ATOM 1450 O O . ALA A 1 182 ? 28.997 1.960 -41.722 1.00 41.19 182 ALA A O 1
ATOM 1451 N N . GLY A 1 183 ? 30.375 2.799 -40.157 1.00 32.12 183 GLY A N 1
ATOM 1452 C CA . GLY A 1 183 ? 30.897 3.912 -40.945 1.00 32.12 183 GLY A CA 1
ATOM 1453 C C . GLY A 1 183 ? 32.292 4.281 -40.456 1.00 32.12 183 GLY A C 1
ATOM 1454 O O . GLY A 1 183 ? 32.452 5.098 -39.560 1.00 32.12 183 GLY A O 1
ATOM 1455 N N . THR A 1 184 ? 33.269 3.573 -41.012 1.00 35.00 184 THR A N 1
ATOM 1456 C CA . THR A 1 184 ? 34.715 3.833 -41.103 1.00 35.00 184 THR A CA 1
ATOM 1457 C C . THR A 1 184 ? 35.224 5.237 -40.734 1.00 35.00 184 THR A C 1
ATOM 1459 O O . THR A 1 184 ? 34.863 6.226 -41.365 1.00 35.00 184 THR A O 1
ATOM 1462 N N . LEU A 1 185 ? 36.186 5.276 -39.801 1.00 41.16 185 LEU A N 1
ATOM 1463 C CA . LEU A 1 185 ? 37.248 6.296 -39.726 1.00 41.16 185 LEU A CA 1
ATOM 1464 C C . LEU A 1 185 ? 38.111 6.250 -41.004 1.00 41.16 185 LEU A C 1
ATOM 1466 O O . LEU A 1 185 ? 38.285 5.169 -41.574 1.00 41.16 185 LEU A O 1
ATOM 1470 N N . PRO A 1 186 ? 38.745 7.370 -41.392 1.00 41.88 186 PRO A N 1
ATOM 1471 C CA . PRO A 1 186 ? 40.183 7.426 -41.142 1.00 41.88 186 PRO A CA 1
ATOM 1472 C C . PRO A 1 186 ? 40.723 8.791 -40.684 1.00 41.88 186 PRO A C 1
ATOM 1474 O O . PRO A 1 186 ? 40.105 9.845 -40.796 1.00 41.88 186 PRO A O 1
ATOM 1477 N N . TRP A 1 187 ? 41.926 8.678 -40.131 1.00 28.91 187 TRP A N 1
ATOM 1478 C CA . TRP A 1 187 ? 42.894 9.686 -39.714 1.00 28.91 187 TRP A CA 1
ATOM 1479 C C . TRP A 1 187 ? 43.148 10.848 -40.702 1.00 28.91 187 TRP A C 1
ATOM 1481 O O . TRP A 1 187 ? 43.324 10.597 -41.887 1.00 28.91 187 TRP A O 1
ATOM 1491 N N . ARG A 1 188 ? 43.232 12.069 -40.129 1.00 30.56 188 ARG A N 1
ATOM 1492 C CA . ARG A 1 188 ? 44.300 13.116 -40.166 1.00 30.56 188 ARG A CA 1
ATOM 1493 C C . ARG A 1 188 ? 45.104 13.390 -41.457 1.00 30.56 188 ARG A C 1
ATOM 1495 O O . ARG A 1 188 ? 45.357 12.481 -42.239 1.00 30.56 188 ARG A O 1
ATOM 1502 N N . PRO A 1 189 ? 45.567 14.644 -41.657 1.00 53.94 189 PRO A N 1
ATOM 1503 C CA . PRO A 1 189 ? 46.617 15.278 -40.820 1.00 53.94 189 PRO A CA 1
ATOM 1504 C C . PRO A 1 189 ? 46.114 16.148 -39.655 1.00 53.94 189 PRO A C 1
ATOM 1506 O O . PRO A 1 189 ? 45.219 16.984 -39.890 1.00 53.94 189 PRO A O 1
#